Protein AF-A0A143PIN2-F1 (afdb_monomer_lite)

Sequence (199 aa):
MCPHPHFGRPFCCSILLFFLVRAVPALGQASASLALASPAAGTVASDVSRASPGSTAAGSRVYIADTRVRRAAESALQIASTQAATRRCQRVLSEFVDGGQPPLTARLNALKLPLQEYVRTVVFVDGGSLPACRKSVLAVTMPGSRVVHLCGAAFADVAGHSPVEAGVLVMHEVLHTLGLGESPPSPAYISRRVRELCW

Structure (mmCIF, N/CA/C/O backbone):
data_AF-A0A143PIN2-F1
#
_entry.id   AF-A0A143PIN2-F1
#
loop_
_atom_site.group_PDB
_atom_site.id
_atom_site.type_symbol
_atom_site.label_atom_id
_atom_site.label_alt_id
_atom_site.label_comp_id
_atom_site.label_asym_id
_atom_site.label_entity_id
_atom_site.label_seq_id
_atom_site.pdbx_PDB_ins_code
_atom_site.Cartn_x
_atom_site.Cartn_y
_atom_site.Cartn_z
_atom_site.occupancy
_atom_site.B_iso_or_equiv
_atom_site.auth_seq_id
_atom_site.auth_comp_id
_atom_site.auth_asym_id
_atom_site.auth_atom_id
_atom_site.pdbx_PDB_model_num
ATOM 1 N N . MET A 1 1 ? -17.937 -40.727 -11.334 1.00 39.62 1 MET A N 1
ATOM 2 C CA . MET A 1 1 ? -16.997 -39.987 -12.205 1.00 39.62 1 MET A CA 1
ATOM 3 C C . MET A 1 1 ? -17.492 -38.555 -12.283 1.00 39.62 1 MET A C 1
ATOM 5 O O . MET A 1 1 ? -18.562 -38.333 -12.832 1.00 39.62 1 MET A O 1
ATOM 9 N N . CYS A 1 2 ? -16.823 -37.625 -11.602 1.00 33.78 2 CYS A N 1
ATOM 10 C CA . CYS A 1 2 ? -17.340 -36.266 -11.425 1.00 33.78 2 CYS A CA 1
ATOM 11 C C . CYS A 1 2 ? -17.112 -35.411 -12.686 1.00 33.78 2 CYS A C 1
ATOM 13 O O . CYS A 1 2 ? -15.984 -35.381 -13.180 1.00 33.78 2 CYS A O 1
ATOM 15 N N . PRO A 1 3 ? -18.150 -34.728 -13.201 1.00 59.72 3 PRO A N 1
ATOM 16 C CA . PRO A 1 3 ? -18.060 -33.882 -14.383 1.00 59.72 3 PRO A CA 1
ATOM 17 C C . PRO A 1 3 ? -17.582 -32.458 -14.052 1.00 59.72 3 PRO A C 1
ATOM 19 O O . PRO A 1 3 ? -17.734 -31.965 -12.934 1.00 59.72 3 PRO A O 1
ATOM 22 N N . HIS A 1 4 ? -17.015 -31.804 -15.065 1.00 41.16 4 HIS A N 1
ATOM 23 C CA . HIS A 1 4 ? -16.636 -30.390 -15.089 1.00 41.16 4 HIS A CA 1
ATOM 24 C C . HIS A 1 4 ? -17.780 -29.445 -14.678 1.00 41.16 4 HIS A C 1
ATOM 26 O O . HIS A 1 4 ? -18.907 -29.635 -15.139 1.00 41.16 4 HIS A O 1
ATOM 32 N N . PRO A 1 5 ? -17.497 -28.338 -13.966 1.00 56.19 5 PRO A N 1
ATOM 33 C CA . PRO A 1 5 ? -18.380 -27.186 -13.961 1.00 56.19 5 PRO A CA 1
ATOM 34 C C . PRO A 1 5 ? -17.971 -26.165 -15.032 1.00 56.19 5 PRO A C 1
ATOM 36 O O . PRO A 1 5 ? -16.843 -25.675 -15.090 1.00 56.19 5 PRO A O 1
ATOM 39 N N . HIS A 1 6 ? -18.953 -25.845 -15.870 1.00 45.91 6 HIS A N 1
ATOM 40 C CA . HIS A 1 6 ? -18.976 -24.717 -16.787 1.00 45.91 6 HIS A CA 1
ATOM 41 C C . HIS A 1 6 ? -18.929 -23.384 -16.022 1.00 45.91 6 HIS A C 1
ATOM 43 O O . HIS A 1 6 ? -19.745 -23.127 -15.140 1.00 45.91 6 HIS A O 1
ATOM 49 N N . PHE A 1 7 ? -18.009 -22.505 -16.420 1.00 50.41 7 PHE A N 1
ATOM 50 C CA . PHE A 1 7 ? -17.953 -21.108 -15.991 1.00 50.41 7 PHE A CA 1
ATOM 51 C C . PHE A 1 7 ? -18.976 -20.292 -16.801 1.00 50.41 7 PHE A C 1
ATOM 53 O O . PHE A 1 7 ? -18.723 -19.873 -17.932 1.00 50.41 7 PHE A O 1
ATOM 60 N N . GLY A 1 8 ? -20.172 -20.118 -16.239 1.00 35.03 8 GLY A N 1
ATOM 61 C CA . GLY A 1 8 ? -21.253 -19.316 -16.803 1.00 35.03 8 GLY A CA 1
ATOM 62 C C . GLY A 1 8 ? -21.341 -17.930 -16.164 1.00 35.03 8 GLY A C 1
ATOM 63 O O . GLY A 1 8 ? -21.876 -17.813 -15.075 1.00 35.03 8 GLY A O 1
ATOM 64 N N . ARG A 1 9 ? -20.851 -16.923 -16.902 1.00 43.81 9 ARG A N 1
ATOM 65 C CA . ARG A 1 9 ? -21.384 -15.554 -17.123 1.00 43.81 9 ARG A CA 1
ATOM 66 C C . ARG A 1 9 ? -21.787 -14.607 -15.953 1.00 43.81 9 ARG A C 1
ATOM 68 O O . ARG A 1 9 ? -22.088 -15.031 -14.848 1.00 43.8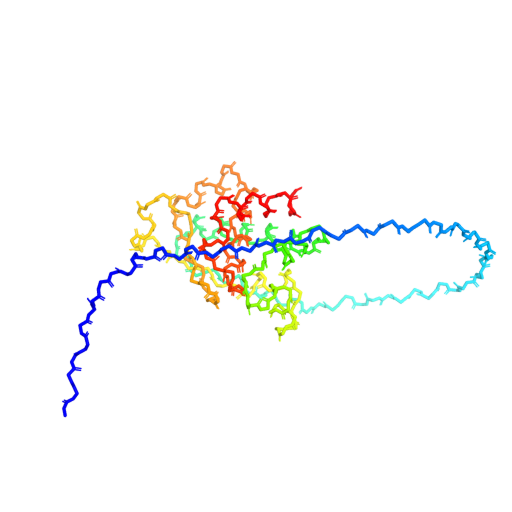1 9 ARG A O 1
ATOM 75 N N . PRO A 1 10 ? -21.771 -13.277 -16.218 1.00 44.94 10 PRO A N 1
ATOM 76 C CA . PRO A 1 10 ? -21.770 -12.221 -15.209 1.00 44.94 10 PRO A CA 1
ATOM 77 C C . PRO A 1 10 ? -23.188 -11.795 -14.815 1.00 44.94 10 PRO A C 1
ATOM 79 O O . PRO A 1 10 ? -24.031 -11.557 -15.680 1.00 44.94 10 PRO A O 1
ATOM 82 N N . PHE A 1 11 ? -23.434 -11.615 -13.519 1.00 42.62 11 PHE A N 1
ATOM 83 C CA . PHE A 1 11 ? -24.640 -10.945 -13.043 1.00 42.62 11 PHE A CA 1
ATOM 84 C C . PHE A 1 11 ? -24.395 -9.442 -12.921 1.00 42.62 11 PHE A C 1
ATOM 86 O O . PHE A 1 11 ? -23.830 -8.939 -11.956 1.00 42.62 11 PHE A O 1
ATOM 93 N N . CYS A 1 12 ? -24.856 -8.743 -13.953 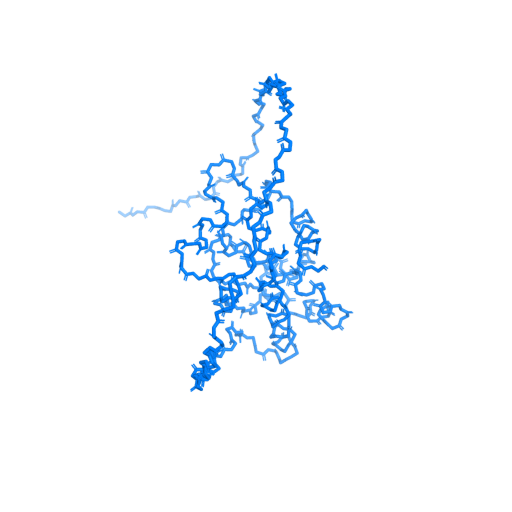1.00 39.66 12 CYS A N 1
ATOM 94 C CA . CYS A 1 12 ? -25.414 -7.408 -13.853 1.00 39.66 12 CYS A CA 1
ATOM 95 C C . CYS A 1 12 ? -26.821 -7.564 -13.246 1.00 39.66 12 CYS A C 1
ATOM 97 O O . CYS A 1 12 ? -27.647 -8.247 -13.847 1.00 39.66 12 CYS A O 1
ATOM 99 N N . CYS A 1 13 ? -27.106 -7.000 -12.069 1.00 32.53 13 CYS A N 1
ATOM 100 C CA . CYS A 1 13 ? -28.488 -6.748 -11.654 1.00 32.53 13 CYS A CA 1
ATOM 101 C C . CYS A 1 13 ? -28.558 -5.665 -10.575 1.00 32.53 13 CYS A C 1
ATOM 103 O O . CYS A 1 13 ? -28.020 -5.806 -9.477 1.00 32.53 13 CYS A O 1
ATOM 105 N N . SER A 1 14 ? -29.241 -4.584 -10.935 1.00 36.62 14 SER A N 1
ATOM 106 C CA . SER A 1 14 ? -29.735 -3.525 -10.071 1.00 36.62 14 SER A CA 1
ATOM 107 C C . SER A 1 14 ? -30.529 -4.074 -8.887 1.00 36.62 14 SER A C 1
ATOM 109 O O . SER A 1 14 ? -31.461 -4.849 -9.082 1.00 36.62 14 SER A O 1
ATOM 111 N N . ILE A 1 15 ? -30.263 -3.566 -7.684 1.00 38.72 15 ILE A N 1
ATOM 112 C CA . ILE A 1 15 ? -31.268 -3.519 -6.620 1.00 38.72 15 ILE A CA 1
ATOM 113 C C . ILE A 1 15 ? -31.309 -2.092 -6.072 1.00 38.72 15 ILE A C 1
ATOM 115 O O . ILE A 1 15 ? 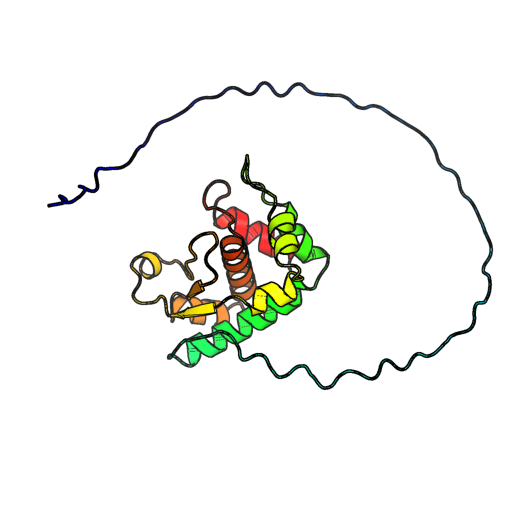-30.403 -1.631 -5.381 1.00 38.72 15 ILE A O 1
ATOM 119 N N . LEU A 1 16 ? -32.394 -1.403 -6.431 1.00 41.31 16 LEU A N 1
ATOM 120 C CA . LEU A 1 16 ? -32.966 -0.293 -5.682 1.00 41.31 16 LEU A CA 1
ATOM 121 C C . LEU A 1 16 ? -33.218 -0.762 -4.242 1.00 41.31 16 LEU A C 1
ATOM 123 O O . LEU A 1 16 ? -33.977 -1.708 -4.038 1.00 41.31 16 LEU A O 1
ATOM 127 N N . LEU A 1 17 ? -32.677 -0.059 -3.251 1.00 41.22 17 LEU A N 1
ATOM 128 C CA . LEU A 1 17 ? -33.226 -0.097 -1.898 1.00 41.22 17 LEU A CA 1
ATOM 129 C C . LEU A 1 17 ? -33.170 1.300 -1.284 1.00 41.22 17 LEU A C 1
ATOM 131 O O . LEU A 1 17 ? -32.117 1.832 -0.943 1.00 41.22 17 LEU A O 1
ATOM 135 N N . PHE A 1 18 ? -34.362 1.889 -1.204 1.00 37.31 18 PHE A N 1
ATOM 136 C CA . PHE A 1 18 ? -34.689 3.049 -0.394 1.00 37.31 18 PHE A CA 1
ATOM 137 C C . PHE A 1 18 ? -34.251 2.804 1.053 1.00 37.31 18 PHE A C 1
ATOM 139 O O . PHE A 1 18 ? -34.785 1.914 1.712 1.00 37.31 18 PHE A O 1
ATOM 146 N N . PHE A 1 19 ? -33.366 3.648 1.578 1.00 39.69 19 PHE A N 1
ATOM 147 C CA . PHE A 1 19 ? -33.265 3.858 3.017 1.00 39.69 19 PHE A CA 1
ATOM 148 C C . PHE A 1 19 ? -33.577 5.318 3.333 1.00 39.69 19 PHE A C 1
ATOM 150 O O . PHE A 1 19 ? -32.775 6.225 3.128 1.00 39.69 19 PHE A O 1
ATOM 157 N N . LEU A 1 20 ? -34.795 5.515 3.837 1.00 48.38 20 LEU A N 1
ATOM 158 C CA . LEU A 1 20 ? -35.201 6.673 4.621 1.00 48.38 20 LEU A CA 1
ATOM 159 C C . LEU A 1 20 ? -34.330 6.732 5.883 1.00 48.38 20 LEU A C 1
ATOM 161 O O . LEU A 1 20 ? -34.602 6.034 6.860 1.00 48.38 20 LEU A O 1
ATOM 165 N N . VAL A 1 21 ? -33.291 7.566 5.882 1.00 42.47 21 VAL A N 1
ATOM 166 C CA . VAL A 1 21 ? -32.585 7.923 7.118 1.00 42.47 21 VAL A CA 1
ATOM 167 C C . VAL A 1 21 ? -33.325 9.093 7.757 1.00 42.47 21 VAL A C 1
ATOM 169 O O . VAL A 1 21 ? -33.322 10.215 7.254 1.00 42.47 21 VAL A O 1
ATOM 172 N N . ARG A 1 22 ? -34.000 8.802 8.872 1.00 49.94 22 ARG A N 1
ATOM 173 C CA . ARG A 1 22 ? -34.574 9.801 9.776 1.00 49.94 22 ARG A CA 1
ATOM 174 C C . ARG A 1 22 ? -33.454 10.646 10.384 1.00 49.94 22 ARG A C 1
ATOM 176 O O . ARG A 1 22 ? -32.517 10.107 10.966 1.00 49.94 22 ARG A O 1
ATOM 183 N N . ALA A 1 23 ? -33.597 11.964 10.286 1.00 43.41 23 ALA A N 1
ATOM 184 C CA . ALA A 1 23 ? -32.811 12.927 11.040 1.00 43.41 23 ALA A CA 1
ATOM 185 C C . ALA A 1 23 ? -33.119 12.795 12.542 1.00 43.41 23 ALA A C 1
ATOM 187 O O . ALA A 1 23 ? -34.284 12.827 12.942 1.00 43.41 23 ALA A O 1
ATOM 188 N N . VAL A 1 24 ? -32.078 12.667 13.365 1.00 57.28 24 VAL A N 1
ATOM 189 C CA . VAL A 1 24 ? -32.165 12.801 14.825 1.00 57.28 24 VAL A CA 1
ATOM 190 C C . VAL A 1 24 ? -31.502 14.126 15.201 1.00 57.28 24 VAL A C 1
ATOM 192 O O . VAL A 1 24 ? -30.316 14.294 14.913 1.00 57.28 24 VAL A O 1
ATOM 195 N N . PRO A 1 25 ? -32.214 15.077 15.831 1.00 54.34 25 PRO A N 1
ATOM 196 C CA . PRO A 1 25 ? -31.582 16.229 16.447 1.00 54.34 25 PRO A CA 1
ATOM 197 C C . PRO A 1 25 ? -31.121 15.847 17.859 1.00 54.34 25 PRO A C 1
ATOM 199 O O . PRO A 1 25 ? -31.907 15.344 18.658 1.00 54.34 25 PRO A O 1
ATOM 202 N N . ALA A 1 26 ? -29.861 16.122 18.187 1.00 54.41 26 ALA A N 1
ATOM 203 C CA . ALA A 1 26 ? -29.396 16.155 19.570 1.00 54.41 26 ALA A CA 1
ATOM 204 C C . ALA A 1 26 ? -28.894 17.571 19.878 1.00 54.41 26 ALA A C 1
ATOM 206 O O . ALA A 1 26 ? -27.741 17.919 19.637 1.00 54.41 26 ALA A O 1
ATOM 207 N N . LEU A 1 27 ? -29.817 18.398 20.370 1.00 57.53 27 LEU A N 1
ATOM 208 C CA . LEU A 1 27 ? -29.521 19.582 21.172 1.00 57.53 27 LEU A CA 1
ATOM 209 C C . LEU A 1 27 ? -29.164 19.106 22.585 1.00 57.53 27 LEU A C 1
ATOM 211 O O . LEU A 1 27 ? -29.916 18.335 23.176 1.00 57.53 27 LEU A O 1
ATOM 215 N N . GLY A 1 28 ? -28.047 19.577 23.134 1.00 48.97 28 GLY A N 1
ATOM 216 C CA . GLY A 1 28 ? -27.650 19.277 24.509 1.00 48.97 28 GLY A CA 1
ATOM 217 C C . GLY A 1 28 ? -26.434 20.088 24.934 1.00 48.97 28 GLY A C 1
ATOM 218 O O . GLY A 1 28 ? -25.302 19.707 24.666 1.00 48.97 28 GLY A O 1
ATOM 219 N N . GLN A 1 29 ? -26.715 21.242 25.531 1.00 52.44 29 GLN A N 1
ATOM 220 C CA . GLN A 1 29 ? -25.785 22.222 26.088 1.00 52.44 29 GLN A CA 1
ATOM 221 C C . GLN A 1 29 ? -25.051 21.729 27.350 1.00 52.44 29 GLN A C 1
ATOM 223 O O . GLN A 1 29 ? -25.506 20.796 28.004 1.00 52.44 29 GLN A O 1
ATOM 228 N N . ALA A 1 30 ? -24.052 22.539 27.743 1.00 44.62 30 ALA A N 1
ATOM 229 C CA . ALA A 1 30 ? -23.583 22.787 29.117 1.00 44.62 30 ALA A CA 1
ATOM 230 C C . ALA A 1 30 ? -22.682 21.693 29.731 1.00 44.62 30 ALA A C 1
ATOM 232 O O . ALA A 1 30 ? -22.881 20.511 29.512 1.00 44.62 30 ALA A O 1
ATOM 233 N N . SER A 1 31 ? -21.653 21.971 30.531 1.00 59.19 31 SER A N 1
ATOM 234 C CA . SER A 1 31 ? -21.082 23.207 31.068 1.00 59.19 31 SER A CA 1
ATOM 235 C C . SER A 1 31 ? -19.662 22.903 31.553 1.00 59.19 31 SER A C 1
ATOM 237 O O . SER A 1 31 ? -19.329 21.766 31.883 1.00 59.19 31 SER A O 1
ATOM 239 N N . ALA A 1 32 ? -18.839 23.946 31.612 1.00 51.22 32 ALA A N 1
ATOM 240 C CA . ALA A 1 32 ? -17.501 23.940 32.181 1.00 51.22 32 ALA A CA 1
ATOM 241 C C . ALA A 1 32 ? -17.476 23.516 33.663 1.00 51.22 32 ALA A C 1
ATOM 243 O O . ALA A 1 32 ? -18.352 23.869 34.450 1.00 51.22 32 ALA A O 1
ATOM 244 N N . SER A 1 33 ? -16.402 22.841 34.066 1.00 62.53 33 SER A N 1
ATOM 245 C CA . SER A 1 33 ? -15.904 22.857 35.443 1.00 62.53 33 SER A CA 1
ATOM 246 C C . SER A 1 33 ? -14.381 22.807 35.398 1.00 62.53 33 SER A C 1
ATOM 248 O O . SER A 1 33 ? -13.786 21.796 35.031 1.00 62.53 33 SER A O 1
ATOM 250 N N . LEU A 1 34 ? -13.763 23.947 35.719 1.00 51.28 34 LEU A N 1
ATOM 251 C CA . LEU A 1 34 ? -12.348 24.039 36.054 1.00 51.28 34 LEU A CA 1
ATOM 252 C C . LEU A 1 34 ? -12.136 23.370 37.414 1.00 51.28 34 LEU A C 1
ATOM 254 O O . LEU A 1 34 ? -12.699 23.816 38.410 1.00 51.28 34 LEU A O 1
ATOM 258 N N . ALA A 1 35 ? -11.277 22.357 37.462 1.00 61.12 35 ALA A N 1
ATOM 259 C CA . ALA A 1 35 ? -10.660 21.898 38.697 1.00 61.12 35 ALA A CA 1
ATOM 260 C C . ALA A 1 35 ? -9.151 22.151 38.598 1.00 61.12 35 ALA A C 1
ATOM 262 O O . ALA A 1 35 ? -8.440 21.500 37.835 1.00 61.12 35 ALA A O 1
ATOM 263 N N . LEU A 1 36 ? -8.691 23.146 39.356 1.00 61.44 36 LEU A N 1
ATOM 264 C CA . LEU A 1 36 ? -7.289 23.363 39.697 1.00 61.44 36 LEU A CA 1
ATOM 265 C C . LEU A 1 36 ? -6.900 22.340 40.770 1.00 61.44 36 LEU A C 1
ATOM 267 O O . LEU A 1 36 ? -7.504 22.324 41.840 1.00 61.44 36 LEU A O 1
ATOM 271 N N . ALA A 1 37 ? -5.880 21.524 40.509 1.00 57.34 37 ALA A N 1
ATOM 272 C CA . ALA A 1 37 ? -5.184 20.772 41.546 1.00 57.34 37 ALA A CA 1
ATOM 273 C C . ALA A 1 37 ? -3.676 20.741 41.259 1.00 57.34 37 ALA A C 1
ATOM 275 O O . ALA A 1 37 ? -3.236 20.463 40.145 1.00 57.34 37 ALA A O 1
ATOM 276 N N . SER A 1 38 ? -2.932 21.102 42.302 1.00 64.62 38 SER A N 1
ATOM 277 C CA . SER A 1 38 ? -1.491 21.343 42.389 1.00 64.62 38 SER A CA 1
ATOM 278 C C . SER A 1 38 ? -0.585 20.138 42.086 1.00 64.62 38 SER A C 1
ATOM 280 O O . SER A 1 38 ? -1.026 18.991 42.163 1.00 64.62 38 SER A O 1
ATOM 282 N N . PRO A 1 39 ? 0.713 20.394 41.811 1.00 51.56 39 PRO A N 1
ATOM 283 C CA . PRO A 1 39 ? 1.684 19.376 41.438 1.00 51.56 39 PRO A CA 1
ATOM 284 C C . PRO A 1 39 ? 2.292 18.704 42.676 1.00 51.56 39 PRO A C 1
ATOM 286 O O . PRO A 1 39 ? 2.825 19.372 43.561 1.00 51.56 39 PRO A O 1
ATOM 289 N N . ALA A 1 40 ? 2.270 17.372 42.717 1.00 59.34 40 ALA A N 1
ATOM 290 C CA . ALA A 1 40 ? 3.127 16.600 43.609 1.00 59.34 40 ALA A CA 1
ATOM 291 C C . ALA A 1 40 ? 4.406 16.223 42.851 1.00 59.34 40 ALA A C 1
ATOM 293 O O . ALA A 1 40 ? 4.364 15.520 41.841 1.00 59.34 40 ALA A O 1
ATOM 294 N N . ALA A 1 41 ? 5.538 16.732 43.338 1.00 58.34 41 ALA A N 1
ATOM 295 C CA . ALA A 1 41 ? 6.872 16.371 42.890 1.00 58.34 41 ALA A CA 1
ATOM 296 C C . ALA A 1 41 ? 7.126 14.881 43.179 1.00 58.34 41 ALA A C 1
ATOM 298 O O . ALA A 1 41 ? 7.257 14.477 44.333 1.00 58.34 41 ALA A O 1
ATOM 299 N N . GLY A 1 42 ? 7.157 14.073 42.119 1.00 50.28 42 GLY A N 1
ATOM 300 C CA . GLY A 1 42 ? 7.477 12.651 42.150 1.00 50.28 42 GLY A CA 1
ATOM 301 C C . GLY A 1 42 ? 8.778 12.390 41.400 1.00 50.28 42 GLY A C 1
ATOM 302 O O . GLY A 1 42 ? 8.902 12.690 40.217 1.00 50.28 42 GLY A O 1
ATOM 303 N N . THR A 1 43 ? 9.744 11.872 42.139 1.00 56.53 43 THR A N 1
ATOM 304 C CA . THR A 1 43 ? 11.118 11.506 41.801 1.00 56.53 43 THR A CA 1
ATOM 305 C C . THR A 1 43 ? 11.274 10.840 40.428 1.00 56.53 43 THR A C 1
ATOM 307 O O . THR A 1 43 ? 10.654 9.821 40.130 1.00 56.53 43 THR A O 1
ATOM 310 N N . VAL A 1 44 ? 12.166 11.402 39.612 1.00 53.84 44 VAL A N 1
ATOM 311 C CA . VAL A 1 44 ? 12.671 10.833 38.357 1.00 53.84 44 VAL A CA 1
ATOM 312 C C . VAL A 1 44 ? 13.420 9.523 38.625 1.00 53.84 44 VAL A C 1
ATOM 314 O O . VAL A 1 44 ? 14.554 9.530 39.098 1.00 53.84 44 VAL A O 1
ATOM 317 N N . ALA A 1 45 ? 12.793 8.391 38.306 1.00 57.03 45 ALA A N 1
ATOM 318 C CA . ALA A 1 45 ? 13.488 7.125 38.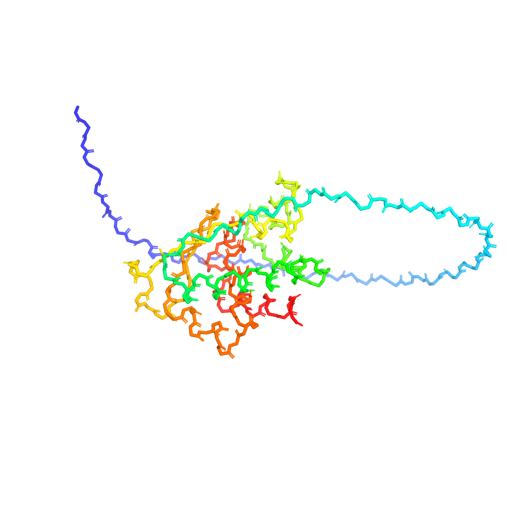120 1.00 57.03 45 ALA A CA 1
ATOM 319 C C . ALA A 1 45 ? 13.930 7.040 36.654 1.00 57.03 45 ALA A C 1
ATOM 321 O O . ALA A 1 45 ? 13.128 6.781 35.757 1.00 57.03 45 ALA A O 1
ATOM 322 N N . SER A 1 46 ? 15.211 7.318 36.411 1.00 55.62 46 SER A N 1
ATOM 323 C CA . SER A 1 46 ? 15.868 7.079 35.127 1.00 55.62 46 SER A CA 1
ATOM 324 C C . SER A 1 46 ? 16.018 5.577 34.917 1.00 55.62 46 SER A C 1
ATOM 326 O O . SER A 1 46 ? 17.067 5.001 35.200 1.00 55.62 46 SER A O 1
ATOM 328 N N . ASP A 1 47 ? 14.958 4.936 34.438 1.00 55.72 47 ASP A N 1
ATOM 329 C CA . ASP A 1 47 ? 15.044 3.572 33.940 1.00 55.72 47 ASP A CA 1
ATOM 330 C C . ASP A 1 47 ? 15.721 3.631 32.568 1.00 55.72 47 ASP A C 1
ATOM 332 O O . ASP A 1 47 ? 15.118 3.966 31.543 1.00 55.72 47 ASP A O 1
ATOM 336 N N . VAL A 1 48 ? 17.033 3.389 32.564 1.00 60.34 48 VAL A N 1
ATOM 337 C CA . VAL A 1 48 ? 17.816 3.177 31.348 1.00 60.34 48 VAL A CA 1
ATOM 338 C C . VAL A 1 48 ? 17.291 1.889 30.728 1.00 60.34 48 VAL A C 1
ATOM 340 O O . VAL A 1 48 ? 17.799 0.798 30.985 1.00 60.34 48 VAL A O 1
ATOM 343 N N . SER A 1 49 ? 16.240 2.030 29.916 1.00 62.94 49 SER A N 1
ATOM 344 C CA . SER A 1 49 ? 15.761 1.003 29.002 1.00 62.94 49 SER A CA 1
ATOM 345 C C . SER A 1 49 ? 16.925 0.616 28.107 1.00 62.94 49 SER A C 1
ATOM 347 O O . SER A 1 49 ? 17.245 1.274 27.117 1.00 62.94 49 SER A O 1
ATOM 349 N N . ARG A 1 50 ? 17.600 -0.454 28.517 1.00 53.81 50 ARG A N 1
ATOM 350 C CA . ARG A 1 50 ? 18.615 -1.154 27.753 1.00 53.81 50 ARG A CA 1
ATOM 351 C C . ARG A 1 50 ? 17.928 -1.604 26.468 1.00 53.81 50 ARG A C 1
ATOM 353 O O . ARG A 1 50 ? 17.157 -2.561 26.473 1.00 53.81 50 ARG A O 1
ATOM 360 N N . ALA A 1 51 ? 18.154 -0.847 25.395 1.00 52.38 51 ALA A N 1
ATOM 361 C CA . ALA A 1 51 ? 17.707 -1.185 24.057 1.00 52.38 51 ALA A CA 1
ATOM 362 C C . ALA A 1 51 ? 18.092 -2.641 23.788 1.00 52.38 51 ALA A C 1
ATOM 364 O O . ALA A 1 51 ? 19.273 -2.981 23.819 1.00 52.38 51 ALA A O 1
ATOM 365 N N . SER A 1 52 ? 17.094 -3.504 23.589 1.00 50.44 52 SER A N 1
ATOM 366 C CA . SER A 1 52 ? 17.338 -4.874 23.148 1.00 50.44 52 SER A CA 1
ATOM 367 C C . SER A 1 52 ? 18.011 -4.816 21.776 1.00 50.44 52 SER A C 1
ATOM 369 O O . SER A 1 52 ? 17.378 -4.357 20.820 1.00 50.44 52 SER A O 1
ATOM 371 N N . PRO A 1 53 ? 19.264 -5.282 21.626 1.00 52.47 53 PRO A N 1
ATOM 372 C CA . PRO A 1 53 ? 19.854 -5.493 20.320 1.00 52.47 53 PRO A CA 1
ATOM 373 C C . PRO A 1 53 ? 19.294 -6.823 19.818 1.00 52.47 53 PRO A C 1
ATOM 375 O O . PRO A 1 53 ? 19.872 -7.886 20.012 1.00 52.47 53 PRO A O 1
ATOM 378 N N . GLY A 1 54 ? 18.085 -6.760 19.272 1.00 44.06 54 GLY A N 1
ATOM 379 C CA . GLY A 1 54 ? 17.336 -7.941 18.858 1.00 44.06 54 GLY A CA 1
ATOM 380 C C . GLY A 1 54 ? 16.314 -7.654 17.770 1.00 44.06 54 GLY A C 1
ATOM 381 O O . GLY A 1 54 ? 15.388 -8.431 17.595 1.00 44.06 54 GLY A O 1
ATOM 382 N N . SER A 1 55 ? 16.465 -6.553 17.030 1.00 49.94 55 SER A N 1
ATOM 383 C CA . SER A 1 55 ? 15.861 -6.460 15.703 1.00 49.94 55 SER A CA 1
ATOM 384 C C . SER A 1 55 ? 16.837 -7.128 14.744 1.00 49.94 55 SER A C 1
ATOM 386 O O . SER A 1 55 ? 17.605 -6.466 14.045 1.00 49.94 55 SER A O 1
ATOM 388 N N . THR A 1 56 ? 16.880 -8.464 14.770 1.00 45.75 56 THR A N 1
ATOM 389 C CA . THR A 1 56 ? 17.320 -9.216 13.596 1.00 45.75 56 THR A CA 1
ATOM 390 C C . THR A 1 56 ? 16.536 -8.626 12.443 1.00 45.75 56 THR A C 1
ATOM 392 O O . THR A 1 56 ? 15.308 -8.616 12.489 1.00 45.75 56 THR A O 1
ATOM 395 N N . ALA A 1 57 ? 17.243 -8.032 11.482 1.00 50.97 57 ALA A N 1
ATOM 396 C CA . ALA A 1 57 ? 16.647 -7.465 10.291 1.00 50.97 57 ALA A CA 1
ATOM 397 C C . ALA A 1 57 ? 15.772 -8.551 9.662 1.00 50.97 57 ALA A C 1
ATOM 399 O O . ALA A 1 57 ? 16.273 -9.453 8.993 1.00 50.97 57 ALA A O 1
ATOM 400 N N . ALA A 1 58 ? 14.475 -8.522 9.968 1.00 59.25 58 ALA A N 1
ATOM 401 C CA . ALA A 1 58 ? 13.496 -9.365 9.328 1.00 59.25 58 ALA A CA 1
ATOM 402 C C . ALA A 1 58 ? 13.614 -8.992 7.856 1.00 59.25 58 ALA A C 1
ATOM 404 O O . ALA A 1 58 ? 13.297 -7.858 7.491 1.00 59.25 58 ALA A O 1
ATOM 405 N N . GLY A 1 59 ? 14.213 -9.886 7.065 1.00 63.56 59 GLY A N 1
ATOM 406 C CA . GLY A 1 59 ? 14.509 -9.619 5.665 1.00 63.56 59 GLY A CA 1
ATOM 407 C C . GLY A 1 59 ? 13.269 -9.056 4.983 1.00 63.56 59 GLY A C 1
ATOM 408 O O . GLY A 1 59 ? 12.152 -9.509 5.256 1.00 63.56 59 GLY A O 1
ATOM 409 N N . SER A 1 60 ? 13.461 -8.037 4.145 1.00 72.00 60 SER A N 1
ATOM 410 C CA . SER A 1 60 ? 12.384 -7.482 3.331 1.00 72.00 60 SER A CA 1
ATOM 411 C C . SER A 1 60 ? 11.668 -8.637 2.621 1.00 72.00 60 SER A C 1
ATOM 413 O O . SER A 1 60 ? 12.295 -9.477 1.977 1.00 72.00 60 SER A O 1
ATOM 415 N N . ARG A 1 61 ? 10.338 -8.730 2.759 1.00 94.06 61 ARG A N 1
ATOM 416 C CA . ARG A 1 61 ? 9.522 -9.773 2.105 1.00 94.06 61 ARG A CA 1
ATOM 417 C C . ARG A 1 61 ? 9.280 -9.433 0.631 1.00 94.06 61 ARG A C 1
ATOM 419 O O . ARG A 1 61 ? 8.149 -9.457 0.159 1.00 94.06 61 ARG A O 1
ATOM 426 N N . VAL A 1 62 ? 10.344 -9.063 -0.078 1.00 97.12 62 VAL A N 1
ATOM 427 C CA . VAL A 1 62 ? 10.322 -8.605 -1.470 1.00 97.12 62 VAL A CA 1
ATOM 428 C C . VAL A 1 62 ? 11.034 -9.640 -2.339 1.00 97.12 62 VAL A C 1
ATOM 430 O O . VAL A 1 62 ? 12.260 -9.731 -2.354 1.00 97.12 62 VAL A O 1
ATOM 433 N N . TYR A 1 63 ? 10.259 -10.411 -3.095 1.00 97.19 63 TYR A N 1
ATOM 434 C CA . TYR A 1 63 ? 10.735 -11.482 -3.971 1.00 97.19 63 TYR A CA 1
ATOM 435 C C . TYR A 1 63 ? 10.641 -11.036 -5.432 1.00 97.19 63 TYR A C 1
ATOM 437 O O . TYR A 1 63 ? 9.768 -11.463 -6.188 1.00 97.19 63 TYR A O 1
ATOM 445 N N . ILE A 1 64 ? 11.533 -10.121 -5.814 1.00 97.00 64 ILE A N 1
ATOM 446 C CA . ILE A 1 64 ? 11.596 -9.538 -7.159 1.00 97.00 64 ILE A CA 1
ATOM 447 C C . ILE A 1 64 ? 13.022 -9.688 -7.692 1.00 97.00 64 ILE A C 1
ATOM 449 O O . ILE A 1 64 ? 13.990 -9.264 -7.050 1.00 97.00 64 ILE A O 1
ATOM 453 N N . ALA A 1 65 ? 13.151 -10.325 -8.859 1.00 97.12 65 ALA A N 1
ATOM 454 C CA . ALA A 1 65 ? 14.445 -10.589 -9.486 1.00 97.12 65 ALA A CA 1
ATOM 455 C C . ALA A 1 65 ? 15.090 -9.299 -10.015 1.00 97.12 65 ALA A C 1
ATOM 457 O O . ALA A 1 65 ? 16.279 -9.061 -9.784 1.00 97.12 65 ALA A O 1
ATOM 458 N N . ASP A 1 66 ? 14.293 -8.446 -10.666 1.00 97.69 66 ASP A N 1
ATOM 459 C CA . ASP A 1 66 ? 14.747 -7.148 -11.155 1.00 97.69 66 ASP A CA 1
ATOM 460 C C . ASP A 1 66 ? 15.215 -6.260 -9.990 1.00 97.69 66 ASP A C 1
ATOM 462 O O . ASP A 1 66 ? 14.472 -5.958 -9.053 1.00 97.69 66 ASP A O 1
ATOM 466 N N . THR A 1 67 ? 16.477 -5.833 -10.043 1.00 97.75 67 THR A N 1
ATOM 467 C CA . THR A 1 67 ? 17.107 -5.099 -8.938 1.00 97.75 67 THR A CA 1
ATOM 468 C C . THR A 1 67 ? 16.563 -3.679 -8.797 1.00 97.75 67 THR A C 1
ATOM 470 O O . THR A 1 67 ? 16.504 -3.159 -7.681 1.00 97.75 67 THR A O 1
ATOM 473 N N . ARG A 1 68 ? 16.156 -3.041 -9.899 1.00 97.75 68 ARG A N 1
ATOM 474 C CA . ARG A 1 68 ? 15.593 -1.689 -9.878 1.00 97.75 68 ARG A CA 1
ATOM 475 C C . ARG A 1 68 ? 14.218 -1.711 -9.216 1.00 97.75 68 ARG A C 1
ATOM 477 O O . ARG A 1 68 ? 13.979 -0.933 -8.295 1.00 97.75 68 ARG A O 1
ATOM 484 N N . VAL A 1 69 ? 13.357 -2.636 -9.636 1.00 97.69 69 VAL A N 1
ATOM 485 C CA . VAL A 1 69 ? 12.016 -2.817 -9.067 1.00 97.69 69 VAL A CA 1
ATOM 486 C C . VAL A 1 69 ? 12.109 -3.243 -7.601 1.00 97.69 69 VAL A C 1
ATOM 488 O O . VAL A 1 69 ? 11.415 -2.668 -6.765 1.00 97.69 69 VAL A O 1
ATOM 491 N N . ARG A 1 70 ? 13.012 -4.172 -7.253 1.00 98.00 70 ARG A N 1
ATOM 492 C CA . ARG A 1 70 ? 13.224 -4.596 -5.858 1.00 98.00 70 ARG A CA 1
ATOM 493 C C . ARG A 1 70 ? 13.585 -3.422 -4.945 1.00 98.00 70 ARG A C 1
ATOM 495 O O . ARG A 1 70 ? 12.915 -3.227 -3.937 1.00 98.00 70 ARG A O 1
ATOM 502 N N . ARG A 1 71 ? 14.580 -2.602 -5.311 1.00 97.62 71 ARG A N 1
ATOM 503 C CA . ARG A 1 71 ? 14.979 -1.432 -4.501 1.00 97.62 71 ARG A CA 1
ATOM 504 C C . ARG A 1 71 ? 13.855 -0.406 -4.367 1.00 97.62 71 ARG A C 1
ATOM 506 O O . ARG A 1 71 ? 13.669 0.156 -3.291 1.00 97.62 71 ARG A O 1
ATOM 513 N N . ALA A 1 72 ? 13.111 -0.162 -5.448 1.00 97.88 72 ALA A N 1
ATOM 514 C CA . ALA A 1 72 ? 11.949 0.719 -5.415 1.00 97.88 72 ALA A CA 1
ATOM 515 C C . ALA A 1 72 ? 10.890 0.208 -4.424 1.00 97.88 72 ALA A C 1
ATOM 517 O O . ALA A 1 72 ? 10.376 0.984 -3.619 1.00 97.88 72 ALA A O 1
ATOM 518 N N . ALA A 1 73 ? 10.611 -1.098 -4.436 1.00 98.00 73 ALA A N 1
ATOM 519 C CA . ALA A 1 73 ? 9.646 -1.725 -3.536 1.00 98.00 73 ALA A CA 1
ATOM 520 C C . ALA A 1 73 ? 10.102 -1.657 -2.073 1.00 98.00 73 ALA A C 1
ATOM 522 O O . ALA A 1 73 ? 9.322 -1.279 -1.204 1.00 98.00 73 ALA A O 1
ATOM 523 N N . GLU A 1 74 ? 11.374 -1.951 -1.801 1.00 97.62 74 GLU A N 1
ATOM 524 C CA . GLU A 1 74 ? 11.961 -1.850 -0.459 1.00 97.62 74 GLU A CA 1
ATOM 525 C C . GLU A 1 74 ? 11.911 -0.417 0.085 1.00 97.62 74 GLU A C 1
ATOM 527 O O . GLU A 1 74 ? 11.532 -0.203 1.237 1.00 97.62 74 GLU A O 1
ATOM 532 N N . SER A 1 75 ? 12.233 0.574 -0.752 1.00 97.44 75 SER A N 1
ATOM 533 C CA . SER A 1 75 ? 12.155 1.987 -0.378 1.00 97.44 75 SER A CA 1
ATOM 534 C C . SER A 1 75 ? 10.716 2.414 -0.075 1.00 97.44 75 SER A C 1
ATOM 536 O O . SER A 1 75 ? 10.455 2.980 0.989 1.00 97.44 75 SER A O 1
ATOM 538 N N . ALA A 1 76 ? 9.766 2.084 -0.954 1.00 98.00 76 ALA A N 1
ATOM 539 C CA . ALA A 1 76 ? 8.353 2.396 -0.754 1.00 98.00 76 ALA A CA 1
ATOM 540 C C . ALA A 1 76 ? 7.783 1.714 0.501 1.00 98.00 76 ALA A C 1
ATOM 542 O O . ALA A 1 76 ? 7.063 2.351 1.271 1.00 98.00 76 ALA A O 1
ATOM 543 N N . LEU A 1 77 ? 8.160 0.455 0.756 1.00 97.50 77 LEU A N 1
ATOM 544 C CA . LEU A 1 77 ? 7.785 -0.288 1.959 1.00 97.50 77 LEU A CA 1
ATOM 545 C C . LEU A 1 77 ? 8.316 0.379 3.230 1.00 97.50 77 LEU A C 1
ATOM 547 O O . LEU A 1 77 ? 7.582 0.511 4.211 1.00 97.50 77 LEU A O 1
ATOM 551 N N . GLN A 1 78 ? 9.571 0.828 3.218 1.00 96.94 78 GLN A N 1
ATOM 552 C CA . GLN A 1 78 ? 10.157 1.537 4.351 1.00 96.94 78 GLN A CA 1
ATOM 553 C C . GLN A 1 78 ? 9.418 2.853 4.627 1.00 96.94 78 GLN A C 1
ATOM 555 O O . GLN A 1 78 ? 9.094 3.139 5.781 1.00 96.94 78 GLN A O 1
ATOM 560 N N . ILE A 1 79 ? 9.108 3.635 3.588 1.00 97.44 79 ILE A N 1
ATOM 561 C CA . ILE A 1 79 ? 8.350 4.889 3.716 1.00 97.44 79 ILE A CA 1
ATOM 562 C C . ILE A 1 79 ? 6.948 4.607 4.277 1.00 97.44 79 ILE A C 1
ATOM 564 O O . ILE A 1 79 ? 6.545 5.234 5.258 1.00 97.44 79 ILE A O 1
ATOM 568 N N . ALA A 1 80 ? 6.229 3.641 3.701 1.00 98.12 80 ALA A N 1
ATOM 569 C CA . ALA A 1 80 ? 4.901 3.230 4.152 1.00 98.12 80 ALA A CA 1
ATOM 570 C C . ALA A 1 80 ? 4.912 2.762 5.617 1.00 98.12 80 ALA A C 1
ATOM 572 O O . ALA A 1 80 ? 4.083 3.198 6.414 1.00 98.12 80 ALA A O 1
ATOM 573 N N . SER A 1 81 ? 5.895 1.942 6.007 1.00 97.62 81 SER A N 1
ATOM 574 C CA . SER A 1 81 ? 6.063 1.465 7.385 1.00 97.62 81 SER A CA 1
ATOM 575 C C . SER A 1 81 ? 6.315 2.617 8.363 1.00 97.62 81 SER A C 1
ATOM 577 O O . SER A 1 81 ? 5.733 2.636 9.447 1.00 97.62 81 SER A O 1
ATOM 579 N N . THR A 1 82 ? 7.131 3.605 7.987 1.00 97.81 82 THR A N 1
ATOM 580 C CA . THR A 1 82 ? 7.343 4.808 8.805 1.00 97.81 82 THR A CA 1
ATOM 581 C C . THR A 1 82 ? 6.039 5.580 9.000 1.00 97.81 82 THR A C 1
ATOM 583 O O . THR A 1 82 ? 5.701 5.924 10.132 1.00 97.81 82 THR A O 1
ATOM 586 N N . GLN A 1 83 ? 5.264 5.807 7.935 1.00 98.38 83 GLN A N 1
ATOM 587 C CA . GLN A 1 83 ? 4.008 6.556 8.052 1.00 98.38 83 GLN A CA 1
ATOM 588 C C . GLN A 1 83 ? 2.931 5.800 8.828 1.00 98.38 83 GLN A C 1
ATOM 590 O O . GLN A 1 83 ? 2.221 6.402 9.636 1.00 98.38 83 GLN A O 1
ATOM 595 N N . ALA A 1 84 ? 2.863 4.478 8.670 1.00 98.38 84 ALA A N 1
ATOM 596 C CA . ALA A 1 84 ? 1.957 3.597 9.402 1.00 98.38 84 ALA A CA 1
ATOM 597 C C . ALA A 1 84 ? 2.128 3.656 10.932 1.00 98.38 84 ALA A C 1
ATOM 599 O O . ALA A 1 84 ? 1.196 3.328 11.670 1.00 98.38 84 ALA A O 1
ATOM 600 N N . ALA A 1 85 ? 3.293 4.089 11.426 1.00 97.88 85 ALA A N 1
ATOM 601 C CA . ALA A 1 85 ? 3.533 4.287 12.855 1.00 97.88 85 ALA A CA 1
ATOM 602 C C . ALA A 1 85 ? 2.834 5.540 13.415 1.00 97.88 85 ALA A C 1
ATOM 604 O O . ALA A 1 85 ? 2.637 5.658 14.625 1.00 97.88 85 ALA A O 1
ATOM 605 N N . THR A 1 86 ? 2.451 6.492 12.561 1.00 98.31 86 THR A N 1
ATOM 606 C CA . THR A 1 86 ? 1.867 7.760 13.004 1.00 98.31 86 THR A CA 1
ATOM 607 C C . THR A 1 86 ? 0.401 7.596 13.412 1.00 98.31 86 THR A C 1
ATOM 609 O O . THR A 1 86 ? -0.383 6.905 12.760 1.00 98.31 86 THR A O 1
ATOM 612 N N . ARG A 1 87 ? -0.023 8.319 14.460 1.00 97.38 87 ARG A N 1
ATOM 613 C CA . ARG A 1 87 ? -1.440 8.358 14.881 1.00 97.38 87 ARG A CA 1
ATOM 614 C C . ARG A 1 87 ? -2.372 8.878 13.785 1.00 97.38 87 ARG A C 1
ATOM 616 O O . ARG A 1 87 ? -3.532 8.486 13.729 1.00 97.38 87 ARG A O 1
ATOM 623 N N . ARG A 1 88 ? -1.872 9.777 12.929 1.00 97.81 88 ARG A N 1
ATOM 624 C CA . ARG A 1 88 ? -2.622 10.328 11.794 1.00 97.81 88 ARG A CA 1
ATOM 625 C C . ARG A 1 88 ? -2.927 9.226 10.772 1.00 97.81 88 ARG A C 1
ATOM 627 O O . ARG A 1 88 ? -4.103 9.056 10.453 1.00 97.81 88 ARG A O 1
ATOM 634 N N . CYS A 1 89 ? -1.934 8.415 10.398 1.00 98.44 89 CYS A N 1
ATOM 635 C CA . CYS A 1 89 ? -2.117 7.325 9.439 1.00 98.44 89 CYS A CA 1
ATOM 636 C C . CYS A 1 89 ? -2.996 6.196 9.982 1.00 98.44 89 CYS A C 1
ATOM 638 O O . CYS A 1 89 ? -3.831 5.676 9.252 1.00 98.44 89 CYS A O 1
ATOM 640 N N . GLN A 1 90 ? -2.913 5.869 11.277 1.00 97.50 90 GLN A N 1
ATOM 641 C CA . GLN A 1 90 ? -3.754 4.825 11.888 1.00 97.50 90 GLN A CA 1
ATOM 642 C C . GLN A 1 90 ? -5.266 5.058 11.709 1.00 97.50 90 GLN A C 1
ATOM 644 O O . GLN A 1 90 ? -6.028 4.093 11.667 1.00 97.50 90 GLN A O 1
ATOM 649 N N . ARG A 1 91 ? -5.710 6.312 11.531 1.00 96.62 91 ARG A N 1
ATOM 650 C CA . ARG A 1 91 ? -7.123 6.639 11.259 1.00 96.62 91 ARG A CA 1
ATOM 651 C C . ARG A 1 91 ? -7.648 6.046 9.953 1.00 96.62 91 ARG A C 1
ATOM 653 O O . ARG A 1 91 ? -8.856 5.870 9.820 1.00 96.62 91 ARG A O 1
ATOM 660 N N . VAL A 1 92 ? -6.765 5.694 9.017 1.00 96.69 92 VAL A N 1
ATOM 661 C CA . VAL A 1 92 ? -7.151 5.052 7.754 1.00 96.69 92 VAL A CA 1
ATOM 662 C C . VAL A 1 92 ? -7.881 3.721 7.980 1.00 96.69 92 VAL A C 1
ATOM 664 O O . VAL A 1 92 ? -8.737 3.341 7.190 1.00 96.69 92 VAL A O 1
ATOM 667 N N . LEU A 1 93 ? -7.605 3.031 9.092 1.00 96.00 93 LEU A N 1
ATOM 668 C CA . LEU A 1 93 ? -8.203 1.732 9.414 1.00 96.00 93 LEU A CA 1
ATOM 669 C C . LEU A 1 93 ? -9.673 1.818 9.845 1.00 96.00 93 LEU A C 1
ATOM 671 O O . LEU A 1 93 ? -10.392 0.820 9.788 1.00 96.00 93 LEU A O 1
ATOM 675 N N . SER A 1 94 ? -10.112 3.000 10.282 1.00 93.31 94 SER A N 1
ATOM 676 C CA . SER A 1 94 ? -11.506 3.290 10.633 1.00 93.31 94 SER A CA 1
ATOM 677 C C . SER A 1 94 ? -12.279 4.000 9.521 1.00 93.31 94 SER A C 1
ATOM 679 O O . SER A 1 94 ? -13.488 4.148 9.641 1.00 93.31 94 SER A O 1
ATOM 681 N N . GLU A 1 95 ? -11.599 4.453 8.466 1.00 91.94 95 GLU A N 1
ATOM 682 C CA . GLU A 1 95 ? -12.222 5.186 7.355 1.00 91.94 95 GLU A CA 1
ATOM 683 C C . GLU A 1 95 ? -13.129 4.285 6.510 1.00 91.94 95 GLU A C 1
ATOM 685 O O . GLU A 1 95 ? -14.158 4.722 6.001 1.00 91.94 95 GLU A O 1
ATOM 690 N N . PHE A 1 96 ? -12.740 3.020 6.356 1.00 89.56 96 PHE A N 1
ATOM 691 C CA . PHE A 1 96 ? -13.386 2.097 5.439 1.00 89.56 96 PHE A CA 1
ATOM 692 C C . PHE A 1 96 ? -14.169 1.032 6.202 1.00 89.56 96 PHE A C 1
ATOM 694 O O . PHE A 1 96 ? -13.607 0.269 6.994 1.00 89.56 96 PHE A O 1
ATOM 701 N N . VAL A 1 97 ? -15.476 0.983 5.946 1.00 82.88 97 VAL A N 1
ATOM 702 C CA . VAL A 1 97 ? -16.382 -0.032 6.483 1.00 82.88 97 VAL A CA 1
ATOM 703 C C . VAL A 1 97 ? -17.203 -0.590 5.330 1.00 82.88 97 VAL A C 1
ATOM 705 O O . VAL A 1 97 ? -18.072 0.089 4.789 1.00 82.88 97 VAL A O 1
ATOM 708 N N . ASP A 1 98 ? -16.939 -1.844 4.981 1.00 71.12 98 ASP A N 1
ATOM 709 C CA . ASP A 1 98 ? -17.763 -2.586 4.030 1.00 71.12 98 ASP A CA 1
ATOM 710 C C . ASP A 1 98 ? -18.982 -3.110 4.798 1.00 71.12 98 ASP A C 1
ATOM 712 O O . ASP A 1 98 ? -18.794 -3.766 5.820 1.00 71.12 98 ASP A O 1
ATOM 716 N N . GLY A 1 99 ? -20.202 -2.778 4.346 1.00 67.12 99 GLY A N 1
ATOM 717 C CA . GLY A 1 99 ? -21.500 -2.799 5.062 1.00 67.12 99 GLY A CA 1
ATOM 718 C C . GLY A 1 99 ? -21.991 -4.111 5.708 1.00 67.12 99 GLY A C 1
ATOM 719 O O . GLY A 1 99 ? -23.141 -4.498 5.536 1.00 67.12 99 GLY A O 1
ATOM 720 N N . GLY A 1 100 ? -21.140 -4.776 6.480 1.00 73.25 100 GLY A N 1
ATOM 721 C CA . GLY A 1 100 ? -21.372 -6.042 7.174 1.00 73.25 100 GLY A CA 1
ATOM 722 C C . GLY A 1 100 ? -20.080 -6.718 7.651 1.00 73.25 100 GLY A C 1
ATOM 723 O O . GLY A 1 100 ? -20.140 -7.661 8.436 1.00 73.25 100 GLY A O 1
ATOM 724 N N . GLN A 1 101 ? -18.907 -6.250 7.215 1.00 82.06 101 GLN A N 1
ATOM 725 C CA . GLN A 1 101 ? -17.623 -6.766 7.675 1.00 82.06 101 GLN A CA 1
ATOM 726 C C . GLN A 1 101 ? -17.076 -5.944 8.855 1.00 82.06 101 GLN A C 1
ATOM 728 O O . GLN A 1 101 ? -17.306 -4.734 8.928 1.00 82.06 101 GLN A O 1
ATOM 733 N N . PRO A 1 102 ? -16.290 -6.558 9.761 1.00 86.81 102 PRO A N 1
ATOM 734 C CA . PRO A 1 102 ? -15.590 -5.809 10.795 1.00 86.81 102 PRO A CA 1
ATOM 735 C C . PRO A 1 102 ? -14.692 -4.722 10.178 1.00 86.81 102 PRO A C 1
ATOM 737 O O . PRO A 1 102 ? -14.069 -4.985 9.138 1.00 86.81 102 PRO A O 1
ATOM 740 N N . PRO A 1 103 ? -14.561 -3.544 10.816 1.00 90.81 103 PRO A N 1
ATOM 741 C CA . PRO A 1 103 ? -13.616 -2.513 10.394 1.00 90.81 103 PRO A CA 1
ATOM 742 C C . PRO A 1 103 ? -12.192 -3.064 10.283 1.00 90.81 103 PRO A C 1
ATOM 744 O O . PRO A 1 103 ? -11.826 -4.000 11.005 1.00 90.81 103 PRO A O 1
ATOM 747 N N . LEU A 1 104 ? -11.352 -2.457 9.439 1.00 94.81 104 LEU A N 1
ATOM 748 C CA . LEU A 1 104 ? -9.962 -2.906 9.271 1.00 94.81 104 LEU A CA 1
ATOM 749 C C . LEU A 1 104 ? -9.189 -2.873 10.596 1.00 94.81 104 LEU A C 1
ATOM 751 O O . LEU A 1 104 ? -8.383 -3.766 10.850 1.00 94.81 104 LEU A O 1
ATOM 755 N N . THR A 1 105 ? -9.506 -1.927 11.488 1.00 95.38 105 THR A N 1
ATOM 756 C CA . THR A 1 105 ? -8.969 -1.888 12.858 1.00 95.38 105 THR A CA 1
ATOM 757 C C . THR A 1 105 ? -9.233 -3.187 13.623 1.00 95.38 105 THR A C 1
ATOM 759 O O . THR A 1 105 ? -8.328 -3.723 14.253 1.00 95.38 105 THR A O 1
ATOM 762 N N . ALA A 1 106 ? -10.450 -3.737 13.553 1.00 94.12 106 ALA A N 1
ATOM 763 C CA . ALA A 1 106 ? -10.793 -4.975 14.253 1.00 94.12 106 ALA A CA 1
ATOM 764 C C . ALA A 1 106 ? -10.031 -6.181 13.679 1.00 94.12 106 ALA A C 1
ATOM 766 O O . ALA A 1 106 ? -9.556 -7.033 14.429 1.00 94.12 106 ALA A O 1
ATOM 767 N N . ARG A 1 107 ? -9.860 -6.224 12.353 1.00 95.00 107 ARG A N 1
ATOM 768 C CA . ARG A 1 107 ? -9.106 -7.286 11.669 1.00 95.00 107 ARG A CA 1
ATOM 769 C C . ARG A 1 107 ? -7.625 -7.237 12.016 1.00 95.00 107 ARG A C 1
ATOM 771 O O . ARG A 1 107 ? -7.035 -8.274 12.297 1.00 95.00 107 ARG A O 1
ATOM 778 N N . LEU A 1 108 ? -7.040 -6.041 12.047 1.00 96.31 108 LEU A N 1
ATOM 779 C CA . LEU A 1 108 ? -5.659 -5.844 12.471 1.00 96.31 108 LEU A CA 1
ATOM 780 C C . LEU A 1 108 ? -5.469 -6.233 13.948 1.00 96.31 108 LEU A C 1
ATOM 782 O O . LEU A 1 108 ? -4.532 -6.959 14.275 1.00 96.31 108 LEU A O 1
ATOM 786 N N . ASN A 1 109 ? -6.395 -5.838 14.827 1.00 95.88 109 ASN A N 1
ATOM 787 C CA . ASN A 1 109 ? -6.357 -6.197 16.248 1.00 95.88 109 ASN A CA 1
ATOM 788 C C . ASN A 1 109 ? -6.419 -7.715 16.472 1.00 95.88 109 ASN A C 1
ATOM 790 O O . ASN A 1 109 ? -5.738 -8.224 17.361 1.00 95.88 109 ASN A O 1
ATOM 794 N N . ALA A 1 110 ? -7.177 -8.452 15.652 1.00 96.19 110 ALA A N 1
ATOM 795 C CA . ALA A 1 110 ? -7.225 -9.914 15.715 1.00 96.19 110 ALA A CA 1
ATOM 796 C C . ALA A 1 110 ? -5.861 -10.570 15.424 1.00 96.19 110 ALA A C 1
ATOM 798 O O . ALA A 1 110 ? -5.572 -11.645 15.945 1.00 96.19 110 ALA A O 1
ATOM 799 N N . LEU A 1 111 ? -5.002 -9.905 14.644 1.00 96.38 111 LEU A N 1
ATOM 800 C CA . LEU A 1 111 ? -3.625 -10.337 14.382 1.00 96.38 111 LEU A CA 1
ATOM 801 C C . LEU A 1 111 ? -2.659 -9.960 15.512 1.00 96.38 111 LEU A C 1
ATOM 803 O O . LEU A 1 111 ? -1.533 -10.446 15.516 1.00 96.38 111 LEU A O 1
ATOM 807 N N . LYS A 1 112 ? -3.087 -9.109 16.455 1.00 97.12 112 LYS A N 1
ATOM 808 C CA . LYS A 1 112 ? -2.268 -8.574 17.555 1.00 97.12 112 LYS A CA 1
ATOM 809 C C . LYS A 1 112 ? -0.989 -7.877 17.070 1.00 97.12 112 LYS A C 1
ATOM 811 O O . LYS A 1 112 ? 0.037 -7.940 17.739 1.00 97.12 112 LYS A O 1
ATOM 816 N N . LEU A 1 113 ? -1.063 -7.208 15.918 1.00 95.75 113 LEU A N 1
ATOM 817 C CA . LEU A 1 113 ? 0.046 -6.454 15.333 1.00 95.75 113 LEU A CA 1
ATOM 818 C C . LEU A 1 113 ? -0.320 -4.970 15.211 1.00 95.75 113 LEU A C 1
ATOM 820 O O . LEU A 1 113 ? -1.435 -4.657 14.788 1.00 95.75 113 LEU A O 1
ATOM 824 N N . PRO A 1 114 ? 0.599 -4.036 15.505 1.00 96.50 114 PRO A N 1
ATOM 825 C CA . PRO A 1 114 ? 0.427 -2.647 15.103 1.00 96.50 114 PRO A CA 1
ATOM 826 C C . PRO A 1 114 ? 0.520 -2.514 13.574 1.00 96.50 114 PRO A C 1
ATOM 828 O O . PRO A 1 114 ? 1.181 -3.313 12.906 1.00 96.50 114 PRO A O 1
ATOM 831 N N . LEU A 1 115 ? -0.090 -1.467 13.002 1.00 97.56 115 LEU A N 1
ATOM 832 C CA . LEU A 1 115 ? -0.139 -1.274 11.542 1.00 97.56 115 LEU A CA 1
ATOM 833 C C . LEU A 1 115 ? 1.262 -1.230 10.913 1.00 97.56 115 LEU A C 1
ATOM 835 O O . LEU A 1 115 ? 1.494 -1.846 9.878 1.00 97.56 115 LEU A O 1
ATOM 839 N N . GLN A 1 116 ? 2.207 -0.547 11.565 1.00 97.56 116 GLN A N 1
ATOM 840 C CA . GLN A 1 116 ? 3.604 -0.472 11.131 1.00 97.56 116 GLN A CA 1
ATOM 841 C C . GLN A 1 116 ? 4.253 -1.852 10.970 1.00 97.56 116 GLN A C 1
ATOM 843 O O . GLN A 1 116 ? 4.987 -2.077 10.005 1.00 97.56 116 GLN A O 1
ATOM 848 N N . GLU A 1 117 ? 4.025 -2.748 11.928 1.00 96.50 117 GLU A N 1
ATOM 849 C CA . GLU A 1 117 ? 4.592 -4.093 11.910 1.00 96.50 117 GLU A CA 1
ATOM 850 C C . GLU A 1 117 ? 3.868 -4.956 10.883 1.00 96.50 117 GLU A C 1
ATOM 852 O O . GLU A 1 117 ? 4.513 -5.641 10.095 1.00 96.50 117 GLU A O 1
ATOM 857 N N . TYR A 1 118 ? 2.542 -4.829 10.803 1.00 97.56 118 TYR A N 1
ATOM 858 C CA . TYR A 1 118 ? 1.735 -5.509 9.801 1.00 97.56 118 TYR A CA 1
ATOM 859 C C . TYR A 1 118 ? 2.195 -5.211 8.367 1.00 97.56 118 TYR A C 1
ATOM 861 O O . TYR A 1 118 ? 2.360 -6.147 7.584 1.00 97.56 118 TYR A O 1
ATOM 869 N N . VAL A 1 119 ? 2.491 -3.947 8.037 1.00 97.69 119 VAL A N 1
ATOM 870 C CA . VAL A 1 119 ? 3.042 -3.545 6.726 1.00 97.69 119 VAL A CA 1
ATOM 871 C C . VAL A 1 119 ? 4.283 -4.372 6.361 1.00 97.69 119 VAL A C 1
ATOM 873 O O . VAL A 1 119 ? 4.409 -4.829 5.230 1.00 97.69 119 VAL A O 1
ATOM 876 N N . ARG A 1 120 ? 5.167 -4.651 7.328 1.00 95.69 120 ARG A N 1
ATOM 877 C CA . ARG A 1 120 ? 6.395 -5.444 7.120 1.00 95.69 120 ARG A CA 1
ATOM 878 C C . ARG A 1 120 ? 6.133 -6.939 6.934 1.00 95.69 120 ARG A C 1
ATOM 880 O O . ARG A 1 120 ? 7.025 -7.670 6.509 1.00 95.69 120 ARG A O 1
ATOM 887 N N . THR A 1 121 ? 4.926 -7.409 7.250 1.00 95.94 121 THR A N 1
ATOM 888 C CA . THR A 1 121 ? 4.529 -8.806 7.038 1.00 95.94 121 THR A CA 1
ATOM 889 C C . THR A 1 121 ? 4.012 -9.078 5.625 1.00 95.94 121 THR A C 1
ATOM 891 O O . THR A 1 121 ? 3.943 -10.244 5.226 1.00 95.94 121 THR A O 1
ATOM 894 N N . VAL A 1 122 ? 3.667 -8.040 4.863 1.00 97.44 122 VAL A N 1
ATOM 895 C CA . VAL A 1 122 ? 3.150 -8.177 3.499 1.00 97.44 122 VAL A CA 1
ATOM 896 C C . VAL A 1 122 ? 4.264 -8.612 2.548 1.00 97.44 122 VAL A C 1
ATOM 898 O O . VAL A 1 122 ? 5.394 -8.134 2.628 1.00 97.44 122 VAL A O 1
ATOM 901 N N . VAL A 1 123 ? 3.940 -9.556 1.668 1.00 98.31 123 VAL A N 1
ATOM 902 C CA . VAL A 1 123 ? 4.845 -10.137 0.679 1.00 98.31 123 VAL A CA 1
ATOM 903 C C . VAL A 1 123 ? 4.669 -9.411 -0.649 1.00 98.31 123 VAL A C 1
ATOM 905 O O . VAL A 1 123 ? 3.561 -9.343 -1.168 1.00 98.31 123 VAL A O 1
ATOM 908 N N . PHE A 1 124 ? 5.757 -8.915 -1.225 1.00 98.25 124 PHE A N 1
ATOM 909 C CA . PHE A 1 124 ? 5.770 -8.264 -2.531 1.00 98.25 124 PHE A CA 1
ATOM 910 C C . PHE A 1 124 ? 6.455 -9.172 -3.544 1.00 98.25 124 PHE A C 1
ATOM 912 O O . PHE A 1 124 ? 7.571 -9.640 -3.312 1.00 98.25 124 PHE A O 1
ATOM 919 N N . VAL A 1 125 ? 5.795 -9.417 -4.670 1.00 98.31 125 VAL A N 1
ATOM 920 C CA . VAL A 1 125 ? 6.298 -10.264 -5.759 1.00 98.31 125 VAL A CA 1
ATOM 921 C C . VAL A 1 125 ? 6.177 -9.541 -7.094 1.00 98.31 125 VAL A C 1
ATOM 923 O O . VAL A 1 125 ? 5.454 -8.549 -7.222 1.00 98.31 125 VAL A O 1
ATOM 926 N N . ASP A 1 126 ? 6.871 -10.054 -8.104 1.00 97.06 126 ASP A N 1
ATOM 927 C CA . ASP A 1 126 ? 6.721 -9.566 -9.471 1.00 97.06 126 ASP A CA 1
ATOM 928 C C . ASP A 1 126 ? 5.346 -9.961 -10.041 1.00 97.06 126 ASP A C 1
ATOM 930 O O . ASP A 1 126 ? 4.953 -11.131 -10.040 1.00 97.06 126 ASP A O 1
ATOM 934 N N . GLY A 1 127 ? 4.595 -8.962 -10.497 1.00 96.75 127 GLY A N 1
ATOM 935 C CA . GLY A 1 127 ? 3.300 -9.094 -11.155 1.00 96.75 127 GLY A CA 1
ATOM 936 C C . GLY A 1 127 ? 3.339 -8.851 -12.661 1.00 96.75 127 GLY A C 1
ATOM 937 O O . GLY A 1 127 ? 2.289 -8.913 -13.293 1.00 96.75 127 GLY A O 1
ATOM 938 N N . GLY A 1 128 ? 4.499 -8.568 -13.263 1.00 94.06 128 GLY A N 1
ATOM 939 C CA . GLY A 1 128 ? 4.605 -8.087 -14.646 1.00 94.06 128 GLY A CA 1
ATOM 940 C C . GLY A 1 128 ? 3.978 -9.004 -15.706 1.00 94.06 128 GLY A C 1
ATOM 941 O O . GLY A 1 128 ? 3.549 -8.531 -16.758 1.00 94.06 128 GLY A O 1
ATOM 942 N N . SER A 1 129 ? 3.859 -10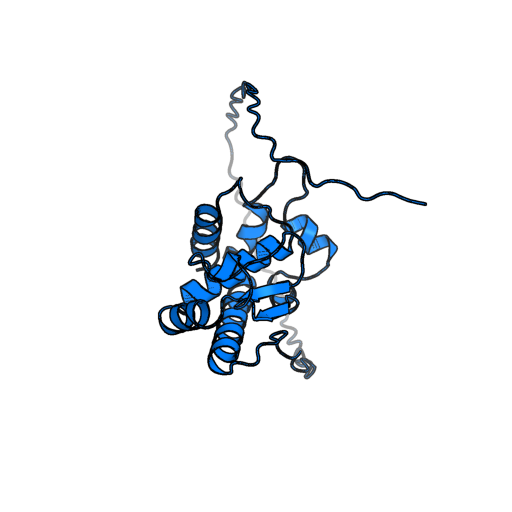.304 -15.429 1.00 93.56 129 SER A N 1
ATOM 943 C CA . SER A 1 129 ? 3.203 -11.273 -16.317 1.00 93.56 129 SER A CA 1
ATOM 944 C C . SER A 1 129 ? 1.671 -11.291 -16.208 1.00 93.56 129 SER A C 1
ATOM 946 O O . SER A 1 129 ? 1.004 -11.848 -17.087 1.00 93.56 129 SER A O 1
ATOM 948 N N . LEU A 1 130 ? 1.091 -10.672 -15.173 1.00 94.94 130 LEU A N 1
ATOM 949 C CA . LEU A 1 130 ? -0.350 -10.666 -14.933 1.00 94.94 130 LEU A CA 1
ATOM 950 C C . LEU A 1 130 ? -1.091 -9.807 -15.973 1.00 94.94 130 LEU A C 1
ATOM 952 O O . LEU A 1 130 ? -0.646 -8.704 -16.301 1.00 94.94 130 LEU A O 1
ATOM 956 N N . PRO A 1 131 ? -2.283 -10.234 -16.442 1.00 94.88 131 PRO A N 1
ATOM 957 C CA . PRO A 1 131 ? -3.087 -9.445 -17.378 1.00 94.88 131 PRO A CA 1
ATOM 958 C C . PRO A 1 131 ? -3.432 -8.041 -16.870 1.00 94.88 131 PRO A C 1
ATOM 960 O O . PRO A 1 131 ? -3.519 -7.104 -17.661 1.00 94.88 131 PRO A O 1
ATOM 963 N N . ALA A 1 132 ? -3.616 -7.888 -15.557 1.00 92.12 132 ALA A N 1
ATOM 964 C CA . ALA A 1 132 ? -3.920 -6.607 -14.930 1.00 92.12 132 ALA A CA 1
ATOM 965 C C . ALA A 1 132 ? -2.779 -5.592 -15.104 1.00 92.12 132 ALA A C 1
ATOM 967 O O . ALA A 1 132 ? -3.048 -4.453 -15.474 1.00 92.12 132 ALA A O 1
ATOM 968 N N . CYS A 1 133 ? -1.516 -6.019 -14.990 1.00 94.25 133 CYS A N 1
ATOM 969 C CA . CYS A 1 133 ? -0.346 -5.151 -15.165 1.00 94.25 133 CYS A CA 1
ATOM 970 C C . CYS A 1 133 ? -0.159 -4.614 -16.594 1.00 94.25 133 CYS A C 1
ATOM 972 O O . CYS A 1 133 ? 0.674 -3.743 -16.822 1.00 94.25 133 CYS A O 1
ATOM 974 N N . ARG A 1 134 ? -0.967 -5.069 -17.560 1.00 90.06 134 ARG A N 1
ATOM 975 C CA . ARG A 1 134 ? -1.023 -4.497 -18.916 1.00 90.06 134 ARG A CA 1
ATOM 976 C C . ARG A 1 134 ? -1.972 -3.295 -19.026 1.00 90.06 134 ARG A C 1
ATOM 978 O O . ARG A 1 134 ? -2.008 -2.658 -20.072 1.00 90.06 134 ARG A O 1
ATOM 985 N N . LYS A 1 135 ? -2.762 -3.000 -17.985 1.00 82.75 135 LYS A N 1
ATOM 986 C CA . LYS A 1 135 ? -3.836 -1.986 -17.981 1.00 82.75 135 LYS A CA 1
ATOM 987 C C . LYS A 1 135 ? -3.497 -0.736 -17.157 1.00 82.75 135 LYS A C 1
ATOM 989 O O . LYS A 1 135 ? -4.367 -0.190 -16.489 1.00 82.75 135 LYS A O 1
ATOM 994 N N . SER A 1 136 ? -2.239 -0.297 -17.183 1.00 86.06 136 SER A N 1
ATOM 995 C CA . SER A 1 136 ? -1.758 0.903 -16.469 1.00 86.06 136 SER A CA 1
ATOM 996 C C . SER A 1 136 ? -1.970 0.898 -14.946 1.00 86.06 136 SER A C 1
ATOM 998 O O . SER A 1 136 ? -1.920 1.952 -14.316 1.00 86.06 136 SER A O 1
ATOM 1000 N N . VAL A 1 137 ? -2.190 -0.272 -14.340 1.00 94.19 137 VAL A N 1
ATOM 1001 C CA . VAL A 1 137 ? -2.147 -0.433 -12.880 1.00 94.19 137 VAL A CA 1
ATOM 1002 C C . VAL A 1 137 ? -0.700 -0.633 -12.439 1.00 94.19 137 VAL A C 1
ATOM 1004 O O . VAL A 1 137 ? 0.131 -1.133 -13.197 1.00 94.19 137 VAL A O 1
ATOM 1007 N N . LEU A 1 138 ? -0.395 -0.223 -11.214 1.00 97.62 138 LEU A N 1
ATOM 1008 C CA . LEU A 1 138 ? 0.965 -0.252 -10.671 1.00 97.62 138 LEU A CA 1
ATOM 1009 C C . LEU A 1 138 ? 1.176 -1.405 -9.682 1.00 97.62 138 LEU A C 1
ATOM 1011 O O . LEU A 1 138 ? 2.306 -1.856 -9.495 1.00 97.62 138 LEU A O 1
ATOM 1015 N N . ALA A 1 139 ? 0.098 -1.910 -9.090 1.00 97.88 139 ALA A N 1
ATOM 1016 C CA . ALA A 1 139 ? 0.082 -3.116 -8.282 1.00 97.88 139 ALA A CA 1
ATOM 1017 C C . ALA A 1 139 ? -1.310 -3.749 -8.303 1.00 97.88 139 ALA A C 1
ATOM 1019 O O . ALA A 1 139 ? -2.270 -3.140 -8.782 1.00 97.88 139 ALA A O 1
ATOM 1020 N N . VAL A 1 140 ? -1.385 -4.993 -7.836 1.00 96.88 140 VAL A N 1
ATOM 1021 C CA . VAL A 1 140 ? -2.626 -5.750 -7.694 1.00 96.88 140 VAL A CA 1
ATOM 1022 C C . VAL A 1 140 ? -2.555 -6.599 -6.435 1.00 96.88 140 VAL A C 1
ATOM 1024 O O . VAL A 1 140 ? -1.575 -7.321 -6.217 1.00 96.88 140 VAL A O 1
ATOM 1027 N N . THR A 1 141 ? -3.639 -6.588 -5.668 1.00 97.69 141 THR A N 1
ATOM 1028 C CA . THR A 1 141 ? -3.792 -7.401 -4.463 1.00 97.69 141 THR A CA 1
ATOM 1029 C C . THR A 1 141 ? -5.188 -7.994 -4.413 1.00 97.69 141 THR A C 1
ATOM 1031 O O . THR A 1 141 ? -6.181 -7.306 -4.615 1.00 97.69 141 THR A O 1
ATOM 1034 N N . MET A 1 142 ? -5.286 -9.287 -4.109 1.00 96.00 142 MET A N 1
ATOM 1035 C CA . MET A 1 142 ? -6.579 -9.889 -3.789 1.00 96.00 142 MET A CA 1
ATOM 1036 C C . MET A 1 142 ? -6.956 -9.539 -2.341 1.00 96.00 142 MET A C 1
ATOM 1038 O O . MET A 1 142 ? -6.132 -9.783 -1.453 1.00 96.00 142 MET A O 1
ATOM 1042 N N . PRO A 1 143 ? -8.173 -9.035 -2.060 1.00 95.62 143 PRO A N 1
ATOM 1043 C CA . PRO A 1 143 ? -8.591 -8.730 -0.698 1.00 95.62 143 PRO A CA 1
ATOM 1044 C C . PRO A 1 143 ? -8.373 -9.905 0.269 1.00 95.62 143 PRO A C 1
ATOM 1046 O O . PRO A 1 143 ? -8.816 -11.024 0.024 1.00 95.62 143 PRO A O 1
ATOM 1049 N N . GLY A 1 144 ? -7.659 -9.652 1.366 1.00 95.06 144 GLY A N 1
ATOM 1050 C CA . GLY A 1 144 ? -7.319 -10.631 2.404 1.00 95.06 144 GLY A CA 1
ATOM 1051 C C . GLY A 1 144 ? -6.059 -11.460 2.123 1.00 95.06 144 GLY A C 1
ATOM 1052 O O . GLY A 1 144 ? -5.546 -12.110 3.036 1.00 95.06 144 GLY A O 1
ATOM 1053 N N . SER A 1 145 ? -5.519 -11.419 0.899 1.00 97.12 145 SER A N 1
ATOM 1054 C CA . SER A 1 145 ? -4.220 -12.018 0.572 1.00 97.12 145 SER A CA 1
ATOM 1055 C C . SER A 1 145 ? -3.088 -11.276 1.280 1.00 97.12 145 SER A C 1
ATOM 1057 O O . SER A 1 145 ? -3.148 -10.067 1.459 1.00 97.12 145 SER A O 1
ATOM 1059 N N . ARG A 1 146 ? -2.009 -11.975 1.640 1.00 97.31 146 ARG A N 1
ATOM 1060 C CA . ARG A 1 146 ? -0.768 -11.348 2.136 1.00 97.31 146 ARG A CA 1
ATOM 1061 C C . ARG A 1 146 ? 0.225 -11.010 1.024 1.00 97.31 146 ARG A C 1
ATOM 1063 O O . ARG A 1 146 ? 1.325 -10.566 1.336 1.00 97.31 146 ARG A O 1
ATOM 1070 N N . VAL A 1 147 ? -0.140 -11.245 -0.235 1.00 98.31 147 VAL A N 1
ATOM 1071 C CA . VAL A 1 147 ? 0.733 -11.075 -1.400 1.00 98.31 147 VAL A CA 1
ATOM 1072 C C . VAL A 1 147 ? 0.247 -9.911 -2.259 1.00 98.31 147 VAL A C 1
ATOM 1074 O O . VAL A 1 147 ? -0.904 -9.906 -2.693 1.00 98.31 147 VAL A O 1
ATOM 1077 N N . VAL A 1 148 ? 1.155 -8.975 -2.526 1.00 98.56 148 VAL A N 1
ATOM 1078 C CA . VAL A 1 148 ? 0.999 -7.833 -3.429 1.00 98.56 148 VAL A CA 1
ATOM 1079 C C . VAL A 1 148 ? 1.847 -8.086 -4.671 1.00 98.56 148 VAL A C 1
ATOM 1081 O O . VAL A 1 148 ? 3.058 -8.309 -4.582 1.00 98.56 148 VAL A O 1
ATOM 1084 N N . HIS A 1 149 ? 1.220 -8.033 -5.840 1.00 98.44 149 HIS A N 1
ATOM 1085 C CA . HIS A 1 149 ? 1.898 -8.173 -7.124 1.00 98.44 149 HIS A CA 1
ATOM 1086 C C . HIS A 1 149 ? 2.221 -6.788 -7.682 1.00 98.44 149 HIS A C 1
ATOM 1088 O O . HIS A 1 149 ? 1.309 -6.043 -8.031 1.00 98.44 149 HIS A O 1
ATOM 1094 N N . LEU A 1 150 ? 3.503 -6.435 -7.783 1.00 98.38 150 LEU A N 1
ATOM 1095 C CA . LEU A 1 150 ? 3.925 -5.144 -8.332 1.00 98.38 150 LEU A CA 1
ATOM 1096 C C . LEU A 1 150 ? 4.066 -5.216 -9.852 1.00 98.38 150 LEU A C 1
ATOM 1098 O O . LEU A 1 150 ? 4.685 -6.137 -10.386 1.00 98.38 150 LEU A O 1
ATOM 1102 N N . CYS A 1 151 ? 3.560 -4.208 -10.558 1.00 97.50 151 CYS A N 1
ATOM 1103 C CA . CYS A 1 151 ? 3.662 -4.114 -12.012 1.00 97.50 151 CYS A CA 1
ATOM 1104 C C . CYS A 1 151 ? 5.020 -3.539 -12.445 1.00 97.50 151 CYS A C 1
ATOM 1106 O O . CYS A 1 151 ? 5.107 -2.462 -13.039 1.00 97.50 151 CYS A O 1
ATOM 1108 N N . GLY A 1 152 ? 6.080 -4.288 -12.126 1.00 94.88 152 GLY A N 1
ATOM 1109 C CA . GLY A 1 152 ? 7.444 -4.155 -12.639 1.00 94.88 152 GLY A CA 1
ATOM 1110 C C . GLY A 1 152 ? 7.936 -2.720 -12.847 1.00 94.88 152 GLY A C 1
ATOM 1111 O O . GLY A 1 152 ? 7.965 -1.903 -11.924 1.00 94.88 152 GLY A O 1
ATOM 1112 N N . ALA A 1 153 ? 8.350 -2.431 -14.084 1.00 94.81 153 ALA A N 1
ATOM 1113 C CA . ALA A 1 153 ? 8.956 -1.158 -14.466 1.00 94.81 153 ALA A CA 1
ATOM 1114 C C . ALA A 1 153 ? 8.048 0.052 -14.204 1.00 94.81 153 ALA A C 1
ATOM 1116 O O . ALA A 1 153 ? 8.542 1.059 -13.709 1.00 94.81 153 ALA A O 1
ATOM 1117 N N . ALA A 1 154 ? 6.735 -0.062 -14.438 1.00 95.62 154 ALA A N 1
ATOM 1118 C CA . ALA A 1 154 ? 5.802 1.044 -14.226 1.00 95.62 154 ALA A CA 1
ATOM 1119 C C . ALA A 1 154 ? 5.765 1.485 -12.752 1.00 95.62 154 ALA A C 1
ATOM 1121 O O . ALA A 1 154 ? 5.789 2.681 -12.456 1.00 95.62 154 ALA A O 1
ATOM 1122 N N . PHE A 1 155 ? 5.780 0.527 -11.817 1.00 97.94 155 PHE A N 1
ATOM 1123 C CA . PHE A 1 155 ? 5.907 0.835 -10.391 1.00 97.94 155 PHE A CA 1
ATOM 1124 C C . PHE A 1 155 ? 7.255 1.499 -10.073 1.00 97.94 155 PHE A C 1
ATOM 1126 O O . PHE A 1 155 ? 7.293 2.513 -9.376 1.00 97.94 155 PHE A O 1
ATOM 1133 N N . ALA A 1 156 ? 8.360 0.961 -10.600 1.00 97.94 156 ALA A N 1
ATOM 1134 C CA . ALA A 1 156 ? 9.693 1.518 -10.366 1.00 97.94 156 ALA A CA 1
ATOM 1135 C C . ALA A 1 156 ? 9.849 2.942 -10.925 1.00 97.94 156 ALA A C 1
ATOM 1137 O O . ALA A 1 156 ? 10.525 3.771 -10.313 1.00 97.94 156 ALA A O 1
ATOM 1138 N N . ASP A 1 157 ? 9.213 3.238 -12.058 1.00 97.31 157 ASP A N 1
ATOM 1139 C CA . ASP A 1 157 ? 9.178 4.573 -12.646 1.00 97.31 157 ASP A CA 1
ATOM 1140 C C . ASP A 1 157 ? 8.457 5.545 -11.710 1.00 97.31 157 ASP A C 1
ATOM 1142 O O . ASP A 1 157 ? 9.021 6.580 -11.358 1.00 97.31 157 ASP A O 1
ATOM 1146 N N . VAL A 1 158 ? 7.257 5.204 -11.232 1.00 97.56 158 VAL A N 1
ATOM 1147 C CA . VAL A 1 158 ? 6.512 6.054 -10.285 1.00 97.56 158 VAL A CA 1
ATOM 1148 C C . VAL A 1 158 ? 7.293 6.254 -8.989 1.00 97.56 158 VAL A C 1
ATOM 1150 O O . VAL A 1 158 ? 7.413 7.386 -8.530 1.00 97.56 158 VAL A O 1
ATOM 1153 N N . ALA A 1 159 ? 7.883 5.196 -8.432 1.00 97.75 159 ALA A N 1
ATOM 1154 C CA . ALA A 1 159 ? 8.685 5.284 -7.214 1.00 97.75 159 ALA A CA 1
ATOM 1155 C C . ALA A 1 159 ? 9.924 6.177 -7.371 1.00 97.75 159 ALA A C 1
ATOM 1157 O O . ALA A 1 159 ? 10.288 6.886 -6.434 1.00 97.75 159 ALA A O 1
ATOM 1158 N N . GLY A 1 160 ? 10.549 6.174 -8.553 1.00 97.38 160 GLY A N 1
ATOM 1159 C CA . GLY A 1 160 ? 11.676 7.052 -8.865 1.00 97.38 160 GLY A CA 1
ATOM 1160 C C . GLY A 1 160 ? 11.285 8.528 -8.984 1.00 97.38 160 GLY A C 1
ATOM 1161 O O . GLY A 1 160 ? 12.051 9.389 -8.560 1.00 97.38 160 GLY A O 1
ATOM 1162 N N . HIS A 1 161 ? 10.100 8.826 -9.527 1.00 98.00 161 HIS A N 1
ATOM 1163 C CA . HIS A 1 161 ? 9.621 10.205 -9.697 1.00 98.00 161 HIS A CA 1
ATOM 1164 C C . HIS A 1 161 ? 8.949 10.769 -8.439 1.00 98.00 161 HIS A C 1
ATOM 1166 O O . HIS A 1 161 ? 9.068 11.959 -8.157 1.00 98.00 161 HIS A O 1
ATOM 1172 N N . SER A 1 162 ? 8.231 9.935 -7.685 1.00 98.12 162 SER A N 1
ATOM 1173 C CA . SER A 1 162 ? 7.534 10.336 -6.465 1.00 98.12 162 SER A CA 1
ATOM 1174 C C . SER A 1 162 ? 7.540 9.213 -5.420 1.00 98.12 162 SER A C 1
ATOM 1176 O O . SER A 1 162 ? 6.663 8.341 -5.415 1.00 98.12 162 SER A O 1
ATOM 1178 N N . PRO A 1 163 ? 8.487 9.258 -4.466 1.00 97.19 163 PRO A N 1
ATOM 1179 C CA . PRO A 1 163 ? 8.533 8.309 -3.354 1.00 97.19 163 PRO A CA 1
ATOM 1180 C C . PRO A 1 163 ? 7.267 8.332 -2.485 1.00 97.19 163 PRO A C 1
ATOM 1182 O O . PRO A 1 163 ? 6.874 7.307 -1.929 1.00 97.19 163 PRO A O 1
ATOM 1185 N N . VAL A 1 164 ? 6.604 9.492 -2.388 1.00 97.38 164 VAL A N 1
ATOM 1186 C CA . VAL A 1 164 ? 5.328 9.639 -1.670 1.00 97.38 164 VAL A CA 1
ATOM 1187 C C . VAL A 1 164 ? 4.227 8.844 -2.364 1.00 97.38 164 VAL A C 1
ATOM 1189 O O . VAL A 1 164 ? 3.517 8.098 -1.697 1.00 97.38 164 VAL A O 1
ATOM 1192 N N . GLU A 1 165 ? 4.113 8.936 -3.690 1.00 98.19 165 GLU A N 1
ATOM 1193 C CA . GLU A 1 165 ? 3.092 8.196 -4.441 1.00 98.19 165 GLU A CA 1
ATOM 1194 C C . GLU A 1 165 ? 3.290 6.683 -4.358 1.00 98.19 165 GLU A C 1
ATOM 1196 O O . GLU A 1 165 ? 2.327 5.944 -4.160 1.00 98.19 165 GLU A O 1
ATOM 1201 N N . ALA A 1 166 ? 4.537 6.212 -4.419 1.00 98.31 166 ALA A N 1
ATOM 1202 C CA . ALA A 1 166 ? 4.823 4.797 -4.210 1.00 98.31 166 ALA A CA 1
ATOM 1203 C C . ALA A 1 166 ? 4.482 4.336 -2.783 1.00 98.31 166 ALA A C 1
ATOM 1205 O O . ALA A 1 166 ? 3.931 3.251 -2.610 1.00 98.31 166 ALA A O 1
ATOM 1206 N N . GLY A 1 167 ? 4.747 5.161 -1.764 1.00 98.38 167 GLY A N 1
ATOM 1207 C CA . GLY A 1 167 ? 4.341 4.878 -0.386 1.00 98.38 167 GLY A CA 1
ATOM 1208 C C . GLY A 1 167 ? 2.818 4.824 -0.213 1.00 98.38 167 GLY A C 1
ATOM 1209 O O . GLY A 1 167 ? 2.308 3.903 0.428 1.00 98.38 167 GLY A O 1
ATOM 1210 N N . VAL A 1 168 ? 2.087 5.773 -0.811 1.00 98.69 168 VAL A N 1
ATOM 1211 C CA . VAL A 1 168 ? 0.613 5.796 -0.823 1.00 98.69 168 VAL A CA 1
ATOM 1212 C C . VAL A 1 168 ? 0.071 4.529 -1.470 1.00 98.69 168 VAL A C 1
ATOM 1214 O O . VAL A 1 168 ? -0.824 3.898 -0.912 1.00 98.69 168 VAL A O 1
ATOM 1217 N N . LEU A 1 169 ? 0.636 4.126 -2.608 1.00 98.50 169 LEU A N 1
ATOM 1218 C CA . LEU A 1 169 ? 0.246 2.900 -3.287 1.00 98.50 169 LEU A CA 1
ATOM 1219 C C . LEU A 1 169 ? 0.522 1.660 -2.434 1.00 98.50 169 LEU A C 1
ATOM 1221 O O . LEU A 1 169 ? -0.359 0.825 -2.282 1.00 98.50 169 LEU A O 1
ATOM 1225 N N . VAL A 1 170 ? 1.702 1.540 -1.823 1.00 98.44 170 VAL A N 1
ATOM 1226 C CA . VAL A 1 170 ? 1.992 0.406 -0.931 1.00 98.44 170 VAL A CA 1
ATOM 1227 C C . VAL A 1 170 ? 0.981 0.345 0.215 1.00 98.44 170 VAL A C 1
ATOM 1229 O O . VAL A 1 170 ? 0.460 -0.727 0.511 1.00 98.44 170 VAL A O 1
ATOM 1232 N N . MET A 1 171 ? 0.655 1.483 0.833 1.00 98.56 171 MET A N 1
ATOM 1233 C CA . MET A 1 171 ? -0.364 1.526 1.882 1.00 98.56 171 MET A CA 1
ATOM 1234 C C . MET A 1 171 ? -1.758 1.161 1.363 1.00 98.56 171 MET A C 1
ATOM 1236 O O . MET A 1 171 ? -2.479 0.460 2.065 1.00 98.56 171 MET A O 1
ATOM 1240 N N . HIS A 1 172 ? -2.129 1.579 0.152 1.00 98.38 172 HIS A N 1
ATOM 1241 C CA . HIS A 1 172 ? -3.373 1.169 -0.504 1.00 98.38 172 HIS A CA 1
ATOM 1242 C C . HIS A 1 172 ? -3.459 -0.359 -0.618 1.00 98.38 172 HIS A C 1
ATOM 1244 O O . HIS A 1 172 ? -4.408 -0.966 -0.123 1.00 98.38 172 HIS A O 1
ATOM 1250 N N . GLU A 1 173 ? -2.430 -0.993 -1.179 1.00 98.44 173 GLU A N 1
ATOM 1251 C CA . GLU A 1 173 ? -2.380 -2.451 -1.321 1.00 98.44 173 GLU A CA 1
ATOM 1252 C C . GLU A 1 173 ? -2.402 -3.160 0.041 1.00 98.44 173 GLU A C 1
ATOM 1254 O O . GLU A 1 173 ? -3.093 -4.163 0.220 1.00 98.44 173 GLU A O 1
ATOM 1259 N N . VAL A 1 174 ? -1.724 -2.606 1.054 1.00 98.19 174 VAL A N 1
ATOM 1260 C CA . VAL A 1 174 ? -1.771 -3.110 2.437 1.00 98.19 174 VAL A CA 1
ATOM 1261 C C . VAL A 1 174 ? -3.206 -3.130 2.977 1.00 98.19 174 VAL A C 1
ATOM 1263 O O . VAL A 1 174 ? -3.574 -4.090 3.658 1.00 98.19 174 VAL A O 1
ATOM 1266 N N . LEU A 1 175 ? -4.051 -2.143 2.670 1.00 97.56 175 LEU A N 1
ATOM 1267 C CA . LEU A 1 175 ? -5.457 -2.178 3.095 1.00 97.56 175 LEU A CA 1
ATOM 1268 C C . LEU A 1 175 ? -6.224 -3.320 2.420 1.00 97.56 175 LEU A C 1
ATOM 1270 O O . LEU A 1 175 ? -6.991 -4.016 3.092 1.00 97.56 175 LEU A O 1
ATOM 1274 N N . HIS A 1 176 ? -5.956 -3.590 1.141 1.00 97.25 176 HIS A N 1
ATOM 1275 C CA . HIS A 1 176 ? -6.492 -4.778 0.476 1.00 97.25 176 HIS A CA 1
ATOM 1276 C C . HIS A 1 176 ? -6.003 -6.062 1.144 1.00 97.25 176 HIS A C 1
ATOM 1278 O O . HIS A 1 176 ? -6.807 -6.963 1.371 1.00 97.25 176 HIS A O 1
ATOM 1284 N N . THR A 1 177 ? -4.752 -6.141 1.608 1.00 97.75 177 THR A N 1
ATOM 1285 C CA . THR A 1 177 ? -4.300 -7.325 2.367 1.00 97.75 177 THR A CA 1
ATOM 1286 C C . THR A 1 177 ? -5.039 -7.531 3.699 1.00 97.75 177 THR A C 1
ATOM 1288 O O . THR A 1 177 ? -5.136 -8.660 4.183 1.00 97.75 177 THR A O 1
ATOM 1291 N N . LEU A 1 178 ? -5.601 -6.469 4.293 1.00 96.25 178 LEU A N 1
ATOM 1292 C CA . LEU A 1 178 ? -6.495 -6.545 5.463 1.00 96.25 178 LEU A CA 1
ATOM 1293 C C . LEU A 1 178 ? -7.945 -6.899 5.081 1.00 96.25 178 LEU A C 1
ATOM 1295 O O . LEU A 1 178 ? -8.814 -7.039 5.945 1.00 96.25 178 LEU A O 1
ATOM 1299 N N . GLY A 1 179 ? -8.210 -7.091 3.792 1.00 94.81 179 GLY A N 1
ATOM 1300 C CA . GLY A 1 179 ? -9.496 -7.500 3.247 1.00 94.81 179 GLY A CA 1
ATOM 1301 C C . GLY A 1 179 ? -10.422 -6.346 2.901 1.00 94.81 179 GLY A C 1
ATOM 1302 O O . GLY A 1 179 ? -11.623 -6.586 2.812 1.00 94.81 179 GLY A O 1
ATOM 1303 N N . LEU A 1 180 ? -9.910 -5.122 2.746 1.00 95.19 180 LEU A N 1
ATOM 1304 C CA . LEU A 1 180 ? -10.694 -4.053 2.131 1.00 95.19 180 LEU A CA 1
ATOM 1305 C C . LEU A 1 180 ? -11.077 -4.481 0.707 1.00 95.19 180 LEU A C 1
ATOM 1307 O O . LEU A 1 180 ? -10.196 -4.878 -0.061 1.00 95.19 180 LEU A O 1
ATOM 1311 N N . GLY A 1 181 ? -12.364 -4.441 0.368 1.00 92.44 181 GLY A N 1
ATOM 1312 C CA . GLY A 1 181 ? -12.829 -4.721 -0.990 1.00 92.44 181 GLY A CA 1
ATOM 1313 C C . GLY A 1 181 ? -12.481 -3.610 -1.984 1.00 92.44 181 GLY A C 1
ATOM 1314 O O . GLY A 1 181 ? -12.002 -2.538 -1.617 1.00 92.44 181 GLY A O 1
ATOM 1315 N N . GLU A 1 182 ? -12.761 -3.857 -3.260 1.00 83.19 182 GLU A N 1
ATOM 1316 C CA . GLU A 1 182 ? -12.807 -2.804 -4.272 1.00 83.19 182 GLU A CA 1
ATOM 1317 C C . GLU A 1 182 ? -14.266 -2.534 -4.653 1.00 83.19 182 GLU A C 1
ATOM 1319 O O . GLU A 1 182 ? -14.990 -3.452 -5.028 1.00 83.19 182 GLU A O 1
ATOM 1324 N N . SER A 1 183 ? -14.667 -1.261 -4.625 1.00 84.50 183 SER A N 1
ATOM 1325 C CA . SER A 1 183 ? -15.924 -0.739 -5.180 1.00 84.50 183 SER A CA 1
ATOM 1326 C C . SER A 1 183 ? -17.225 -1.312 -4.578 1.00 84.50 183 SER A C 1
ATOM 1328 O O . SER A 1 183 ? -17.785 -2.264 -5.125 1.00 84.50 183 SER A O 1
ATOM 1330 N N . PRO A 1 184 ? -17.808 -0.657 -3.549 1.00 82.38 184 PRO A N 1
ATOM 1331 C CA . PRO A 1 184 ? -17.385 0.603 -2.913 1.00 82.38 184 PRO A CA 1
ATOM 1332 C C . PRO A 1 184 ? -16.372 0.414 -1.760 1.00 82.38 184 PRO A C 1
ATOM 1334 O O . PRO A 1 184 ? -16.481 -0.584 -1.057 1.00 82.38 184 PRO A O 1
ATOM 1337 N N . PRO A 1 185 ? -15.456 1.384 -1.504 1.00 89.88 185 PRO A N 1
ATOM 1338 C CA . PRO A 1 185 ? -15.177 2.610 -2.274 1.00 89.88 185 PRO A CA 1
ATOM 1339 C C . PRO A 1 185 ? -14.282 2.369 -3.509 1.00 89.88 185 PRO A C 1
ATOM 1341 O O . PRO A 1 185 ? -13.715 1.295 -3.683 1.00 89.88 185 PRO A O 1
ATOM 1344 N N . SER A 1 186 ? -14.155 3.369 -4.395 1.00 93.56 186 SER A N 1
ATOM 1345 C CA . SER A 1 186 ? -13.317 3.247 -5.601 1.00 93.56 186 SER A CA 1
ATOM 1346 C C . SER A 1 186 ? -11.814 3.294 -5.277 1.00 93.56 186 SER A C 1
ATOM 1348 O O . SER A 1 186 ? -11.421 3.981 -4.329 1.00 93.56 186 SER A O 1
ATOM 1350 N N . PRO A 1 187 ? -10.940 2.680 -6.098 1.00 93.88 187 PRO A N 1
ATOM 1351 C CA . PRO A 1 187 ? -9.494 2.716 -5.864 1.00 93.88 187 PRO A CA 1
ATOM 1352 C C . PRO A 1 187 ? -8.922 4.140 -5.745 1.00 93.88 187 PRO A C 1
ATOM 1354 O O . PRO A 1 187 ? -8.132 4.436 -4.849 1.00 93.88 187 PRO A O 1
ATOM 1357 N N . ALA A 1 188 ? -9.386 5.070 -6.587 1.00 95.44 188 ALA A N 1
ATOM 1358 C CA . ALA A 1 188 ? -8.969 6.473 -6.530 1.00 95.44 188 ALA A CA 1
ATOM 1359 C C . ALA A 1 188 ? -9.384 7.169 -5.219 1.00 95.44 188 ALA A C 1
ATOM 1361 O O . ALA A 1 188 ? -8.649 8.015 -4.704 1.00 95.44 188 ALA A O 1
ATOM 1362 N N . TYR A 1 189 ? -10.550 6.814 -4.668 1.00 96.19 189 TYR A N 1
ATOM 1363 C CA . TYR A 1 189 ? -10.991 7.308 -3.366 1.00 96.19 189 TYR A CA 1
ATOM 1364 C C . TYR A 1 189 ? -10.086 6.781 -2.246 1.00 96.19 189 TYR A C 1
ATOM 1366 O O . TYR A 1 189 ? -9.636 7.571 -1.415 1.00 96.19 189 TYR A O 1
ATOM 1374 N N . ILE A 1 190 ? -9.769 5.480 -2.265 1.00 96.25 190 ILE A N 1
ATOM 1375 C CA . ILE A 1 190 ? -8.890 4.844 -1.273 1.00 96.25 190 ILE A CA 1
ATOM 1376 C C . ILE A 1 190 ? -7.520 5.528 -1.269 1.00 96.25 190 ILE A C 1
ATOM 1378 O O . ILE A 1 190 ? -7.097 6.033 -0.230 1.00 96.25 190 ILE A O 1
ATOM 1382 N N . SER A 1 191 ? -6.858 5.640 -2.428 1.00 97.44 191 SER A N 1
ATOM 1383 C CA . SER A 1 191 ? -5.525 6.263 -2.522 1.00 97.44 191 SER A CA 1
ATOM 1384 C C . SER A 1 191 ? -5.519 7.717 -2.060 1.00 97.44 191 SER A C 1
ATOM 1386 O O . SER A 1 191 ? -4.588 8.145 -1.378 1.00 97.44 191 SER A O 1
ATOM 1388 N N . ARG A 1 192 ? -6.571 8.484 -2.376 1.00 97.94 192 ARG A N 1
ATOM 1389 C CA . ARG A 1 192 ? -6.692 9.867 -1.904 1.00 97.94 192 ARG A CA 1
ATOM 1390 C C . ARG A 1 192 ? -6.776 9.933 -0.378 1.00 97.94 192 ARG A C 1
ATOM 1392 O O . ARG A 1 192 ? -6.045 10.715 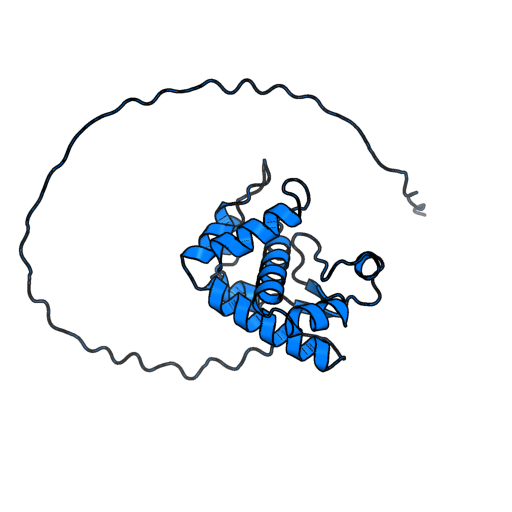0.222 1.00 97.94 192 ARG A O 1
ATOM 1399 N N . ARG A 1 193 ? -7.616 9.105 0.253 1.00 97.94 193 ARG A N 1
ATOM 1400 C CA . ARG A 1 193 ? -7.747 9.085 1.721 1.00 97.94 193 ARG A CA 1
ATOM 1401 C C . ARG A 1 193 ? -6.485 8.582 2.409 1.00 97.94 193 ARG A C 1
ATOM 1403 O O . ARG A 1 193 ? -6.092 9.154 3.420 1.00 97.94 193 ARG A O 1
ATOM 1410 N N . VAL A 1 194 ? -5.804 7.589 1.835 1.00 98.25 194 VAL A N 1
ATOM 1411 C CA . VAL A 1 194 ? -4.476 7.160 2.300 1.00 98.25 194 VAL A CA 1
ATOM 1412 C C . VAL A 1 194 ? -3.499 8.335 2.267 1.00 98.25 194 VAL A C 1
ATOM 1414 O O . VAL A 1 194 ? -2.851 8.601 3.276 1.00 98.25 194 VAL A O 1
ATOM 1417 N N . ARG A 1 195 ? -3.429 9.083 1.157 1.00 98.44 195 ARG A N 1
ATOM 1418 C CA . ARG A 1 195 ? -2.561 10.264 1.052 1.00 98.44 195 ARG A CA 1
ATOM 1419 C C . ARG A 1 195 ? -2.891 11.293 2.133 1.00 98.44 195 ARG A C 1
ATOM 1421 O O . ARG A 1 195 ? -2.013 11.645 2.903 1.00 98.44 195 ARG A O 1
ATOM 1428 N N . GLU A 1 196 ? -4.153 11.701 2.246 1.00 98.25 196 GLU A N 1
ATOM 1429 C CA . GLU A 1 196 ? -4.616 12.714 3.209 1.00 98.25 196 GLU A CA 1
ATOM 1430 C C . GLU A 1 196 ? -4.443 12.312 4.681 1.00 98.25 196 GLU A C 1
ATOM 1432 O O . GLU A 1 196 ? -4.363 13.174 5.561 1.00 98.25 196 GLU A O 1
ATOM 1437 N N . LEU A 1 197 ? -4.447 11.016 4.992 1.00 98.06 197 LEU A N 1
ATOM 1438 C CA . LEU A 1 197 ? -4.337 10.530 6.364 1.00 98.06 197 LEU A CA 1
ATOM 1439 C C . LEU A 1 197 ? -2.928 10.082 6.732 1.00 98.06 197 LEU A C 1
ATOM 1441 O O . LEU A 1 197 ? -2.651 10.026 7.920 1.00 98.06 197 LEU A O 1
ATOM 1445 N N . CYS A 1 198 ? -2.041 9.788 5.786 1.00 98.31 198 CYS A N 1
ATOM 1446 C CA . CYS A 1 198 ? -0.701 9.278 6.089 1.00 98.31 198 CYS A CA 1
ATOM 1447 C C . CYS A 1 198 ? 0.437 10.242 5.709 1.00 98.31 198 CYS A C 1
ATOM 1449 O O . CYS A 1 198 ? 1.543 10.057 6.210 1.00 98.31 198 CYS A O 1
ATOM 1451 N N . TRP A 1 199 ? 0.173 11.278 4.903 1.00 96.69 199 TRP A N 1
ATOM 1452 C CA . TRP A 1 199 ? 1.109 12.356 4.549 1.00 96.69 199 TRP A CA 1
ATOM 1453 C C . TRP A 1 199 ? 0.442 13.721 4.769 1.00 96.69 199 TRP A C 1
ATOM 1455 O O . TRP A 1 199 ? 1.058 14.597 5.412 1.00 96.69 199 TRP A O 1
#

pLDDT: mean 81.89, std 21.5, range [32.53, 98.69]

Organism: Luteitalea pratensis (NCBI:txid1855912)

Secondary structure (DSSP, 8-state):
-PPPPP-------------------------------PPP------------S--------EE-SSHHHHHHHHHHHHHHHHHHTSHHHHTHHHH---TTSPPHHHHHHHTT--HHHHHHH-EEEE-TTSGGGGTT-SEEE-TT-SEEEE-HHHHHHHHHH-HHHHHHHHHHHHHHHTT--SSSSPHHHHHHHHHHHH-

Radius of gyration: 22.8 Å; chains: 1; bounding box: 55×64×62 Å

Foldseek 3Di:
DDDDDDDDDDDDDDDDDDDDDDDDDDDDDDDDDDDDDDDDDDDDDPPPPPPPPPPPPPPQLEAEPDPLQSVLLVLLLVLLLVLLPDPLLVCLQVPDDDPPDDGLVVLCVVVVDRRSVLSSQAHEYAPCPPPVLVVLDQWDAAQLASYIHGNPPSLSVCSVVDSLLSNLVSVLNSSSNSRRDDPVVHSVVSSVSSSVRRD